Protein AF-A0A928RQ43-F1 (afdb_monomer)

Foldseek 3Di:
DLVVLCVQQPCPPPPDADDQPDPLLVVLVCCLVVVLVVVLVVCQPPDPVVLLVVLLVLLCQLLVLLVVCQVCVCSAPVDVHDDCLSPCLALLNVLNVVSNCLSPPPVCVVLNLLSLLSLQLVLVCCSNPVRPQRGPGDSRHPSNVSSSSNSSSSNSSSSSCLSNVVDDDDPVCLVSNLVVLVVSLVSNVVVCVVVVVDQHLCLQPPVPVVDPSPCSSVVSSCSSSVSSVVVVVVSVVVVVVVVVVVVVVVVVVVVVVVVVVVVVVVVVD

Solvent-accessible surface area (backbone atoms only — not comparable to full-atom values): 14527 Å² total; per-residue (Å²): 109,51,68,60,48,36,66,71,36,46,82,78,79,62,91,51,57,29,42,88,82,30,72,64,44,50,49,51,50,46,51,41,54,50,47,37,50,49,51,44,60,72,43,67,88,48,55,69,68,58,52,51,51,51,49,49,50,32,27,47,49,26,34,48,51,58,58,47,44,71,69,50,42,53,47,36,95,91,30,101,41,79,62,70,84,69,44,66,34,26,70,61,48,34,39,31,58,49,43,37,46,43,72,76,34,77,87,33,56,91,51,33,56,32,54,32,41,47,26,35,32,46,23,47,48,52,72,74,58,36,72,86,80,37,57,83,36,44,69,70,22,59,68,47,49,52,51,52,53,50,33,32,34,34,26,35,38,22,49,42,32,48,74,73,60,78,41,77,89,53,80,94,54,51,63,51,40,53,52,52,50,52,53,46,50,55,48,7,52,52,43,27,69,76,44,73,93,50,62,39,68,40,38,71,20,85,80,47,75,91,49,61,46,90,51,22,54,59,49,45,51,50,52,54,49,49,40,38,51,48,54,52,50,53,55,52,50,52,52,52,52,54,50,54,53,52,52,54,48,54,53,52,55,51,51,53,52,52,52,48,53,62,49,56,59,64,75,76,111

Sequence (269 aa):
MREFFLWLFSENNSKMEITLFSIWHIFYLVLIIGGSVLIACLLKNKSQKAKDITLKIFAYLTIGLYVADFFIMPLSDSYNGISAYKLPFNICTMMAILVPFAQFNKKFAPIKSAIVTLSLASSLMWMVYPGSALGGQPPFSYIIFQTFMYHGFLFAWGFLSLALGSVKLEMKKIWKELIAILLMLAWAAFGNAVFQQYDWFFITGSTFPFIPKWLMPIVVVASVFGVCLVVYGLYYATKTVARKIKEKKKVSDSMKIIQKVLQDDRFAR

Nearest PDB structures (foldseek):
  8vzo-assembly1_A  TM=2.009E-01  e=8.515E+00  Mus musculus

Structure (mmCIF, N/CA/C/O backbone):
data_AF-A0A928RQ43-F1
#
_entry.id   AF-A0A928RQ43-F1
#
loop_
_atom_site.group_PDB
_atom_site.id
_atom_site.type_symbol
_atom_site.label_atom_id
_atom_site.label_alt_id
_atom_site.label_comp_id
_atom_site.label_asym_id
_atom_site.label_entity_id
_atom_site.label_seq_id
_atom_site.pdbx_PDB_ins_code
_atom_site.Cartn_x
_atom_site.Cartn_y
_atom_site.Cartn_z
_atom_site.occupancy
_atom_site.B_iso_or_equiv
_atom_site.auth_seq_id
_atom_site.auth_comp_id
_atom_site.auth_asym_id
_atom_site.auth_atom_id
_atom_site.pdbx_PDB_model_num
ATOM 1 N N . MET A 1 1 ? -1.760 19.540 -25.610 1.00 73.62 1 MET A N 1
ATOM 2 C CA . MET A 1 1 ? -1.724 18.758 -24.348 1.00 73.62 1 MET A CA 1
ATOM 3 C C . MET A 1 1 ? -0.333 18.222 -24.034 1.00 73.62 1 MET A C 1
ATOM 5 O O . MET A 1 1 ? 0.141 18.525 -22.951 1.00 73.62 1 MET A O 1
ATOM 9 N N . ARG A 1 2 ? 0.341 17.505 -24.951 1.00 76.88 2 ARG A N 1
ATOM 10 C CA . ARG A 1 2 ? 1.726 17.037 -24.737 1.00 76.88 2 ARG A CA 1
ATOM 11 C C . ARG A 1 2 ? 2.686 18.175 -24.369 1.00 76.88 2 ARG A C 1
ATOM 13 O O . ARG A 1 2 ? 3.312 18.089 -23.333 1.00 76.88 2 ARG A O 1
ATOM 20 N N . GLU A 1 3 ? 2.716 19.276 -25.121 1.00 78.38 3 GLU A N 1
ATOM 21 C CA . GLU A 1 3 ? 3.606 20.416 -24.820 1.00 78.38 3 GLU A CA 1
ATOM 22 C C . GLU A 1 3 ? 3.390 21.035 -23.431 1.00 78.38 3 GLU A C 1
ATOM 24 O O . GLU A 1 3 ? 4.351 21.370 -22.755 1.00 78.38 3 GLU A O 1
ATOM 29 N N . PHE A 1 4 ? 2.139 21.133 -22.967 1.00 78.12 4 PHE A N 1
ATOM 30 C CA . PHE A 1 4 ? 1.832 21.596 -21.609 1.00 78.12 4 PHE A CA 1
ATOM 31 C C . PHE A 1 4 ? 2.320 20.606 -20.541 1.00 78.12 4 PHE A C 1
ATOM 33 O O . PHE A 1 4 ? 2.845 21.010 -19.509 1.00 78.12 4 PHE A O 1
ATOM 40 N N . PHE A 1 5 ? 2.154 19.305 -20.793 1.00 74.19 5 PHE A N 1
ATOM 41 C CA . PHE A 1 5 ? 2.623 18.250 -19.900 1.00 74.19 5 PHE A CA 1
ATOM 42 C C . PHE A 1 5 ? 4.149 18.225 -19.817 1.00 74.19 5 PHE A C 1
ATOM 44 O O . PHE A 1 5 ? 4.705 18.151 -18.725 1.00 74.19 5 PHE A O 1
ATOM 51 N N . LEU A 1 6 ? 4.810 18.358 -20.968 1.00 74.50 6 LEU A N 1
ATOM 52 C CA . LEU A 1 6 ? 6.248 18.534 -21.031 1.00 74.50 6 LEU A CA 1
ATOM 53 C C . LEU A 1 6 ? 6.636 19.803 -20.298 1.00 74.50 6 LEU A C 1
ATOM 55 O O . LEU A 1 6 ? 7.426 19.698 -19.398 1.00 74.50 6 LEU A O 1
ATOM 59 N N . TRP A 1 7 ? 6.027 20.963 -20.514 1.00 78.00 7 TRP A N 1
ATOM 60 C CA . TRP A 1 7 ? 6.353 22.159 -19.726 1.00 78.00 7 TRP A CA 1
ATOM 61 C C . TRP A 1 7 ? 6.219 21.965 -18.198 1.00 78.00 7 TRP A C 1
ATOM 63 O O . TRP A 1 7 ? 7.063 22.452 -17.446 1.00 78.00 7 TRP A O 1
ATOM 73 N N . LEU A 1 8 ? 5.198 21.231 -17.740 1.00 74.06 8 LEU A N 1
ATOM 74 C CA . LEU A 1 8 ? 4.933 20.990 -16.316 1.00 74.06 8 LEU A CA 1
ATOM 75 C C . LEU A 1 8 ? 5.921 20.005 -15.665 1.00 74.06 8 LEU A C 1
ATOM 77 O O . LEU A 1 8 ? 6.249 20.165 -14.491 1.00 74.06 8 LEU A O 1
ATOM 81 N N . PHE A 1 9 ? 6.368 18.990 -16.411 1.00 72.69 9 PHE A N 1
ATOM 82 C CA . PHE A 1 9 ? 7.242 17.910 -15.924 1.00 72.69 9 PHE A CA 1
ATOM 83 C C . PHE A 1 9 ? 8.643 17.909 -16.555 1.00 72.69 9 PHE A C 1
ATOM 85 O O . PHE A 1 9 ? 9.455 17.041 -16.235 1.00 72.69 9 PHE A O 1
ATOM 92 N N . SER A 1 10 ? 8.908 18.863 -17.445 1.00 62.44 10 SER A N 1
ATOM 93 C CA . SER A 1 10 ? 10.174 19.106 -18.131 1.00 62.44 10 SER A CA 1
ATOM 94 C C . SER A 1 10 ? 11.201 19.401 -17.076 1.00 62.44 10 SER A C 1
ATOM 96 O O . SER A 1 10 ? 10.983 20.214 -16.172 1.00 62.44 10 SER A O 1
ATOM 98 N N . GLU A 1 11 ? 12.332 18.734 -17.229 1.00 59.09 11 GLU A N 1
ATOM 99 C CA . GLU A 1 11 ? 13.537 18.932 -16.455 1.00 59.09 11 GLU A CA 1
ATOM 100 C C . GLU A 1 11 ? 14.068 20.347 -16.718 1.00 59.09 11 GLU A C 1
ATOM 102 O O . GLU A 1 11 ? 15.041 20.555 -17.435 1.00 59.09 11 GLU A O 1
ATOM 107 N N . ASN A 1 12 ? 13.418 21.370 -16.163 1.00 49.72 12 ASN A N 1
ATOM 108 C CA . ASN A 1 12 ? 13.940 22.727 -16.157 1.00 49.72 12 ASN A CA 1
ATOM 109 C C . ASN A 1 12 ? 15.175 22.742 -15.244 1.00 49.72 12 ASN A C 1
ATOM 111 O O . ASN A 1 12 ? 15.090 23.097 -14.074 1.00 49.72 12 ASN A O 1
ATOM 115 N N . ASN A 1 13 ? 16.318 22.305 -15.780 1.00 48.16 13 ASN A N 1
ATOM 116 C CA . ASN A 1 13 ? 17.682 22.500 -15.284 1.00 48.16 13 ASN A CA 1
ATOM 117 C C . ASN A 1 13 ? 17.938 22.218 -13.793 1.00 48.16 13 ASN A C 1
ATOM 119 O O . ASN A 1 13 ? 18.882 22.766 -13.216 1.00 48.16 13 ASN A O 1
ATOM 123 N N . SER A 1 14 ? 17.155 21.366 -13.128 1.00 53.84 14 SER A N 1
ATOM 124 C CA . SER A 1 14 ? 17.499 20.981 -11.764 1.00 53.84 14 SER A CA 1
ATOM 125 C C . SER A 1 14 ? 18.599 19.925 -11.817 1.00 53.84 14 SER A C 1
ATOM 127 O O . SER A 1 14 ? 18.314 18.749 -12.006 1.00 53.84 14 SER A O 1
ATOM 129 N N . LYS A 1 15 ? 19.848 20.316 -11.533 1.00 62.22 15 LYS A N 1
ATOM 130 C CA . LYS A 1 15 ? 20.954 19.391 -11.181 1.00 62.22 15 LYS A CA 1
ATOM 131 C C . LYS A 1 15 ? 20.685 18.576 -9.899 1.00 62.22 15 LYS A C 1
ATOM 133 O O . LYS A 1 15 ? 21.595 17.989 -9.326 1.00 62.22 15 LYS A O 1
ATOM 138 N N . MET A 1 16 ? 19.464 18.639 -9.375 1.00 70.06 16 MET A N 1
ATOM 139 C CA . MET A 1 16 ? 19.051 17.985 -8.150 1.00 70.06 16 MET A CA 1
ATOM 140 C C . MET A 1 16 ? 18.372 16.681 -8.523 1.00 70.06 16 MET A C 1
ATOM 142 O O . MET A 1 16 ? 17.301 16.689 -9.121 1.00 70.06 16 MET A O 1
ATOM 146 N N . GLU A 1 17 ? 18.988 15.581 -8.129 1.00 77.12 17 GLU A N 1
ATOM 147 C CA . GLU A 1 17 ? 18.417 14.248 -8.249 1.00 77.12 17 GLU A CA 1
ATOM 148 C C . GLU A 1 17 ? 17.779 13.855 -6.921 1.00 77.12 17 GLU A C 1
ATOM 150 O O . GLU A 1 17 ? 18.271 14.199 -5.838 1.00 77.12 17 GLU A O 1
ATOM 155 N N . ILE A 1 18 ? 16.675 13.117 -6.981 1.00 77.88 18 ILE A N 1
ATOM 156 C CA . ILE A 1 18 ? 16.140 12.491 -5.780 1.00 77.88 18 ILE A CA 1
ATOM 157 C C . ILE A 1 18 ? 16.942 11.220 -5.480 1.00 77.88 18 ILE A C 1
ATOM 159 O O . ILE A 1 18 ? 16.896 10.220 -6.187 1.00 77.88 18 ILE A O 1
ATOM 163 N N . THR A 1 19 ? 17.702 11.254 -4.392 1.00 79.19 19 THR A N 1
ATOM 164 C CA . THR A 1 19 ? 18.387 10.073 -3.861 1.00 79.19 19 THR A CA 1
ATOM 165 C C . THR A 1 19 ? 17.673 9.550 -2.623 1.00 79.19 19 THR A C 1
ATOM 167 O O . THR A 1 19 ? 16.828 10.230 -2.019 1.00 79.19 19 THR A O 1
ATOM 170 N N . LEU A 1 20 ? 18.010 8.319 -2.233 1.00 78.69 20 LEU A N 1
ATOM 171 C CA . LEU A 1 20 ? 17.527 7.729 -0.995 1.00 78.69 20 LEU A CA 1
ATOM 172 C C . LEU A 1 20 ? 17.889 8.638 0.193 1.00 78.69 20 LEU A C 1
ATOM 174 O O . LEU A 1 20 ? 19.048 8.979 0.396 1.00 78.69 20 LEU A O 1
ATOM 178 N N . PHE A 1 21 ? 16.874 9.019 0.966 1.00 80.50 21 PHE A N 1
ATOM 179 C CA . PHE A 1 21 ? 16.971 9.936 2.118 1.00 80.50 21 PHE A CA 1
ATOM 180 C C . PHE A 1 21 ? 17.400 11.377 1.792 1.00 80.50 21 PHE A C 1
ATOM 182 O O . PHE A 1 21 ? 17.715 12.140 2.702 1.00 80.50 21 PHE A O 1
ATOM 189 N N . SER A 1 22 ? 17.338 11.793 0.525 1.00 86.12 22 SER A N 1
ATOM 190 C CA . SER A 1 22 ? 17.403 13.217 0.176 1.00 86.12 22 SER A CA 1
ATOM 191 C C . SER A 1 22 ? 16.263 14.012 0.830 1.00 86.12 22 SER A C 1
ATOM 193 O O . SER A 1 22 ? 15.230 13.454 1.213 1.00 86.12 22 SER A O 1
ATOM 195 N N . ILE A 1 23 ? 16.408 15.339 0.915 1.00 89.38 23 ILE A N 1
ATOM 196 C CA . ILE A 1 23 ? 15.364 16.208 1.481 1.00 89.38 23 ILE A CA 1
ATOM 197 C C . ILE A 1 23 ? 14.017 16.043 0.762 1.00 89.38 23 ILE A C 1
ATOM 199 O O . ILE A 1 23 ? 12.973 16.011 1.409 1.00 89.38 23 ILE A O 1
ATOM 203 N N . TRP A 1 24 ? 14.044 15.844 -0.557 1.00 88.38 24 TRP A N 1
ATOM 204 C CA . TRP A 1 24 ? 12.853 15.596 -1.364 1.00 88.38 24 TRP A CA 1
ATOM 205 C C . TRP A 1 24 ? 12.221 14.242 -1.055 1.00 88.38 24 TRP A C 1
ATOM 207 O O . TRP A 1 24 ? 11.003 14.149 -0.923 1.00 88.38 24 TRP A O 1
ATOM 217 N N . HIS A 1 25 ? 13.036 13.204 -0.860 1.00 87.12 25 HIS A N 1
ATOM 218 C CA . HIS A 1 25 ? 12.534 11.906 -0.425 1.00 87.12 25 HIS A CA 1
ATOM 219 C C . HIS A 1 25 ? 11.831 12.004 0.934 1.00 87.12 25 HIS A C 1
ATOM 221 O O . HIS A 1 25 ? 10.692 11.560 1.082 1.00 87.12 25 HIS A O 1
ATOM 227 N N . ILE A 1 26 ? 12.479 12.645 1.911 1.00 90.44 26 ILE A N 1
ATOM 228 C CA . ILE A 1 26 ? 11.918 12.860 3.251 1.00 90.44 26 ILE A CA 1
ATOM 229 C C . ILE A 1 26 ? 10.623 13.674 3.165 1.00 90.44 26 ILE A C 1
ATOM 231 O O . ILE A 1 26 ? 9.644 13.334 3.826 1.00 90.44 26 ILE A O 1
ATOM 235 N N . PHE A 1 27 ? 10.585 14.705 2.320 1.00 91.88 27 PHE A N 1
ATOM 236 C CA . PHE A 1 27 ? 9.390 15.509 2.087 1.00 91.88 27 PHE A CA 1
ATOM 237 C C . PHE A 1 27 ? 8.205 14.657 1.608 1.00 91.88 27 PHE A C 1
ATOM 239 O O . PHE A 1 27 ? 7.135 14.711 2.219 1.00 91.88 27 PHE A O 1
ATOM 246 N N . TYR A 1 28 ? 8.391 13.805 0.594 1.00 91.81 28 TYR A N 1
ATOM 247 C CA . TYR A 1 28 ? 7.331 12.903 0.127 1.00 91.81 28 TYR A CA 1
ATOM 248 C C . TYR A 1 28 ? 6.884 11.905 1.206 1.00 91.81 28 TYR A C 1
ATOM 250 O O . TYR A 1 28 ? 5.682 11.680 1.371 1.00 91.81 28 TYR A O 1
ATOM 258 N N . LEU A 1 29 ? 7.817 11.350 1.989 1.00 91.62 29 LEU A N 1
ATOM 259 C CA . LEU A 1 29 ? 7.481 10.461 3.109 1.00 91.62 29 LEU A CA 1
ATOM 260 C C . LEU A 1 29 ? 6.625 11.167 4.162 1.00 91.62 29 LEU A C 1
ATOM 262 O O . LEU A 1 29 ? 5.622 10.613 4.618 1.00 91.62 29 LEU A O 1
ATOM 266 N N . VAL A 1 30 ? 6.991 12.396 4.532 1.00 94.44 30 VAL A N 1
ATOM 267 C CA . VAL A 1 30 ? 6.231 13.211 5.488 1.00 94.44 30 VAL A CA 1
ATOM 268 C C . VAL A 1 30 ? 4.844 13.531 4.940 1.00 94.44 30 VAL A C 1
ATOM 270 O O . VAL A 1 30 ? 3.8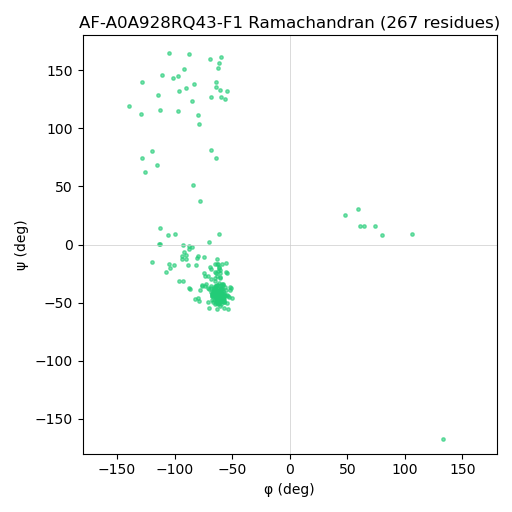70 13.405 5.680 1.00 94.44 30 VAL A O 1
ATOM 273 N N . LEU A 1 31 ? 4.717 13.876 3.656 1.00 95.00 31 LEU A N 1
ATOM 274 C CA . LEU A 1 31 ? 3.412 14.125 3.039 1.00 95.00 31 LEU A CA 1
ATOM 275 C C . LEU A 1 31 ? 2.512 12.886 3.077 1.00 95.00 31 LEU A C 1
ATOM 277 O O . LEU A 1 31 ? 1.355 12.981 3.488 1.00 95.00 31 LEU A O 1
ATOM 281 N N . ILE A 1 32 ? 3.031 11.717 2.698 1.00 95.56 32 ILE A N 1
ATOM 282 C CA . ILE A 1 32 ? 2.241 10.481 2.635 1.00 95.56 32 ILE A CA 1
ATOM 283 C C . ILE A 1 32 ? 1.879 9.990 4.038 1.00 95.56 32 ILE A C 1
ATOM 285 O O . ILE A 1 32 ? 0.701 9.772 4.342 1.00 95.56 32 ILE A O 1
ATOM 289 N N . ILE A 1 33 ? 2.875 9.811 4.908 1.00 95.06 33 ILE A N 1
ATOM 290 C CA . ILE A 1 33 ? 2.673 9.256 6.252 1.00 95.06 33 ILE A CA 1
ATOM 291 C C . ILE A 1 33 ? 1.949 10.279 7.127 1.00 95.06 33 ILE A C 1
ATOM 293 O O . ILE A 1 33 ? 0.929 9.955 7.738 1.00 95.06 33 ILE A O 1
ATOM 297 N N . GLY A 1 34 ? 2.430 11.522 7.151 1.00 96.62 34 GLY A N 1
ATOM 298 C CA . GLY A 1 34 ? 1.829 12.616 7.912 1.00 96.62 34 GLY A CA 1
ATOM 299 C C . GLY A 1 34 ? 0.412 12.931 7.444 1.00 96.62 34 GLY A C 1
ATOM 300 O O . GLY A 1 34 ? -0.487 13.033 8.278 1.00 96.62 34 GLY A O 1
ATOM 301 N N . GLY A 1 35 ? 0.171 12.981 6.130 1.00 97.38 35 GLY A N 1
ATOM 302 C CA . GLY A 1 35 ? -1.168 13.156 5.563 1.00 97.38 35 GLY A CA 1
ATOM 303 C C . GLY A 1 35 ? -2.121 12.022 5.948 1.00 97.38 35 GLY A C 1
ATOM 304 O O . GLY A 1 35 ? -3.244 12.275 6.384 1.00 97.38 35 GLY A O 1
ATOM 305 N N . SER A 1 36 ? -1.662 10.769 5.890 1.00 97.69 36 SER A N 1
ATOM 306 C CA . SER A 1 36 ? -2.462 9.605 6.304 1.00 97.69 36 SER A CA 1
ATOM 307 C C . SER A 1 36 ? -2.822 9.648 7.794 1.00 97.69 36 SER A C 1
ATOM 309 O O . SER A 1 36 ? -3.972 9.399 8.167 1.00 97.69 36 SER A O 1
ATOM 311 N N . VAL A 1 37 ? -1.864 10.007 8.656 1.00 97.50 37 VAL A N 1
ATOM 312 C CA . VAL A 1 37 ? -2.085 10.184 10.102 1.00 97.50 37 VAL A CA 1
ATOM 313 C C . VAL A 1 37 ? -3.050 11.338 10.370 1.00 97.50 37 VAL A C 1
ATOM 315 O O . VAL A 1 37 ? -3.982 11.176 11.159 1.00 97.50 37 VAL A O 1
ATOM 318 N N . LEU A 1 38 ? -2.879 12.476 9.693 1.00 97.81 38 LEU A N 1
ATOM 319 C CA . LEU A 1 38 ? -3.765 13.633 9.815 1.00 97.81 38 LEU A CA 1
ATOM 320 C C . LEU A 1 38 ? -5.206 13.255 9.458 1.00 97.81 38 LEU A C 1
ATOM 322 O O . LEU A 1 38 ? -6.118 13.510 10.245 1.00 97.81 38 LEU A O 1
ATOM 326 N N . ILE A 1 39 ? -5.415 12.572 8.329 1.00 97.94 39 ILE A N 1
ATOM 327 C CA . ILE A 1 39 ? -6.740 12.095 7.911 1.00 97.94 39 ILE A CA 1
ATOM 328 C C . ILE A 1 39 ? -7.324 11.128 8.950 1.00 97.94 39 ILE A C 1
ATOM 330 O O . ILE A 1 39 ? -8.492 11.263 9.324 1.00 97.94 39 ILE A O 1
ATOM 334 N N . ALA A 1 40 ? -6.530 10.191 9.479 1.00 97.38 40 ALA A N 1
ATOM 335 C CA . ALA A 1 40 ? -6.984 9.277 10.529 1.00 97.38 40 ALA A CA 1
ATOM 336 C C . ALA A 1 40 ? -7.434 10.026 11.795 1.00 97.38 40 ALA A C 1
ATOM 338 O O . ALA A 1 40 ? -8.479 9.707 12.369 1.00 97.38 40 ALA A O 1
ATOM 339 N N . CYS A 1 41 ? -6.681 11.046 12.213 1.00 96.75 41 CYS A N 1
ATOM 340 C CA . CYS A 1 41 ? -7.017 11.901 13.349 1.00 96.75 41 CYS A CA 1
ATOM 341 C C . CYS A 1 41 ? -8.312 12.686 13.110 1.00 96.75 41 CYS A C 1
ATOM 343 O O . CYS A 1 41 ? -9.202 12.656 13.964 1.00 96.75 41 CYS A O 1
ATOM 345 N N . LEU A 1 42 ? -8.459 13.316 11.939 1.00 97.38 42 LEU A N 1
ATOM 346 C CA . LEU A 1 42 ? -9.660 14.070 11.555 1.00 97.38 42 LEU A CA 1
ATOM 347 C C . LEU A 1 42 ? -10.915 13.188 11.511 1.00 97.38 42 LEU A C 1
ATOM 349 O O . LEU A 1 42 ? -12.012 13.644 11.842 1.00 97.38 42 LEU A O 1
ATOM 353 N N . LEU A 1 43 ? -10.762 11.914 11.143 1.00 96.75 43 LEU A N 1
ATOM 354 C CA . LEU A 1 43 ? -11.863 10.955 11.035 1.00 96.75 43 LEU A CA 1
ATOM 355 C C . LEU A 1 43 ? -12.152 10.179 12.320 1.00 96.75 43 LEU A C 1
ATOM 357 O O . LEU A 1 43 ? -13.206 9.548 12.408 1.00 96.75 43 LEU A O 1
ATOM 361 N N . LYS A 1 44 ? -11.275 10.219 13.329 1.00 92.69 44 LYS A N 1
ATOM 362 C CA . LYS A 1 44 ? -11.388 9.407 14.555 1.00 92.69 44 LYS A CA 1
ATOM 363 C C . LYS A 1 44 ? -12.773 9.501 15.203 1.00 92.69 44 LYS A C 1
ATOM 365 O O . LYS A 1 44 ? -13.381 8.469 15.500 1.00 92.69 44 LYS A O 1
ATOM 370 N N . ASN A 1 45 ? -13.280 10.728 15.326 1.00 92.44 45 ASN A N 1
ATOM 371 C CA . ASN A 1 45 ? -14.556 11.058 15.970 1.00 92.44 45 ASN A CA 1
ATOM 372 C C . ASN A 1 45 ? -15.707 11.276 14.968 1.00 92.44 45 ASN A C 1
ATOM 374 O O . ASN A 1 45 ? -16.771 11.756 15.347 1.00 92.44 45 ASN A O 1
ATOM 378 N N . LYS A 1 46 ? -15.500 10.972 13.682 1.00 96.38 46 LYS A N 1
ATOM 379 C CA . LYS A 1 46 ? -16.539 11.078 12.650 1.00 96.38 46 LYS A CA 1
ATOM 380 C C . LYS A 1 46 ? -17.353 9.785 12.557 1.00 96.38 46 LYS A C 1
ATOM 382 O O . LYS A 1 46 ? -16.941 8.729 13.048 1.00 96.38 46 LYS A O 1
ATOM 387 N N . SER A 1 47 ? -18.517 9.881 11.913 1.00 96.94 47 SER A N 1
ATOM 388 C CA . SER A 1 47 ? -19.434 8.756 11.712 1.00 96.94 47 SER A CA 1
ATOM 389 C C . SER A 1 47 ? -18.798 7.630 10.891 1.00 96.94 47 SER A C 1
ATOM 391 O O . SER A 1 47 ? -17.894 7.861 10.083 1.00 96.94 47 SER A O 1
ATOM 393 N N . GLN A 1 48 ? -19.304 6.402 11.053 1.00 95.44 48 GLN A N 1
ATOM 394 C CA . GLN A 1 48 ? -18.834 5.259 10.264 1.00 95.44 48 GLN A CA 1
ATOM 395 C C . GLN A 1 48 ? -19.034 5.488 8.759 1.00 95.44 48 GLN A C 1
ATOM 397 O O . GLN A 1 48 ? -18.147 5.189 7.969 1.00 95.44 48 GLN A O 1
ATOM 402 N N . LYS A 1 49 ? -20.144 6.135 8.377 1.00 97.12 49 LYS A N 1
ATOM 403 C CA . LYS A 1 49 ? -20.416 6.529 6.990 1.00 97.12 49 LYS A CA 1
ATOM 404 C C . LYS A 1 49 ? -19.301 7.405 6.407 1.00 97.12 49 LYS A C 1
ATOM 406 O O . LYS A 1 49 ? -18.879 7.159 5.284 1.00 97.12 49 LYS A O 1
ATOM 411 N N . ALA A 1 50 ? -18.808 8.396 7.155 1.00 97.19 50 ALA A N 1
ATOM 412 C CA . ALA A 1 50 ? -17.719 9.258 6.690 1.00 97.19 50 ALA A CA 1
ATOM 413 C C . ALA A 1 50 ? -16.415 8.468 6.495 1.00 97.19 50 ALA A C 1
ATOM 415 O O . ALA A 1 50 ? -15.771 8.599 5.459 1.00 97.19 50 ALA A O 1
ATOM 416 N N . LYS A 1 51 ? -16.074 7.592 7.449 1.00 97.31 51 LYS A N 1
ATOM 417 C CA . LYS A 1 51 ? -14.902 6.704 7.364 1.00 97.31 51 LYS A CA 1
ATOM 418 C C . LYS A 1 51 ? -14.973 5.799 6.133 1.00 97.31 51 LYS A C 1
ATOM 420 O O . LYS A 1 51 ? -14.004 5.698 5.383 1.00 97.31 51 LYS A O 1
ATOM 425 N N . ASP A 1 52 ? -16.133 5.193 5.895 1.00 96.62 52 ASP A N 1
ATOM 426 C CA . ASP A 1 52 ? -16.355 4.308 4.753 1.00 96.62 52 ASP A CA 1
ATOM 427 C C . ASP A 1 52 ? -16.279 5.065 3.422 1.00 96.62 52 ASP A C 1
ATOM 429 O O . ASP A 1 52 ? -15.690 4.556 2.469 1.00 96.62 52 ASP A O 1
ATOM 433 N N . ILE A 1 53 ? -16.835 6.282 3.345 1.00 97.81 53 ILE A N 1
ATOM 434 C CA . ILE A 1 53 ? -16.715 7.149 2.162 1.00 97.81 53 ILE A CA 1
ATOM 435 C C . ILE A 1 53 ? -15.248 7.480 1.893 1.00 97.81 53 ILE A C 1
ATOM 437 O O . ILE A 1 53 ? -14.804 7.312 0.760 1.00 97.81 53 ILE A O 1
ATOM 441 N N . THR A 1 54 ? -14.474 7.872 2.909 1.00 97.81 54 THR A N 1
ATOM 442 C CA . THR A 1 54 ? -13.041 8.146 2.730 1.00 97.81 54 THR A CA 1
ATOM 443 C C . THR A 1 54 ? -12.307 6.928 2.171 1.00 97.81 54 THR A C 1
ATOM 445 O O . THR A 1 54 ? -11.572 7.057 1.196 1.00 97.81 54 THR A O 1
ATOM 448 N N . LEU A 1 55 ? -12.537 5.730 2.719 1.00 98.12 55 LEU A N 1
ATOM 449 C CA . LEU A 1 55 ? -11.907 4.506 2.207 1.00 98.12 55 LEU A CA 1
ATOM 450 C C . LEU A 1 55 ? -12.314 4.193 0.760 1.00 98.12 55 LEU A C 1
ATOM 452 O O . LEU A 1 55 ? -11.490 3.709 -0.013 1.00 98.12 55 LEU A O 1
ATOM 456 N N . LYS A 1 56 ? -13.562 4.485 0.371 1.00 98.38 56 LYS A N 1
ATOM 457 C CA . LYS A 1 56 ? -14.017 4.364 -1.024 1.00 98.38 56 LYS A CA 1
ATOM 458 C C . LYS A 1 56 ? -13.317 5.363 -1.942 1.00 98.38 56 LYS A C 1
ATOM 460 O O . LYS A 1 56 ? -12.927 4.975 -3.034 1.00 98.38 56 LYS A O 1
ATOM 465 N N . ILE A 1 57 ? -13.126 6.608 -1.500 1.00 98.12 57 ILE A N 1
ATOM 466 C CA . ILE A 1 57 ? -12.390 7.630 -2.260 1.00 98.12 57 ILE A CA 1
ATOM 467 C C . ILE A 1 57 ? -10.959 7.158 -2.510 1.00 98.12 57 ILE A C 1
ATOM 469 O O . ILE A 1 57 ? -10.543 7.114 -3.659 1.00 98.12 57 ILE A O 1
ATOM 473 N N . PHE A 1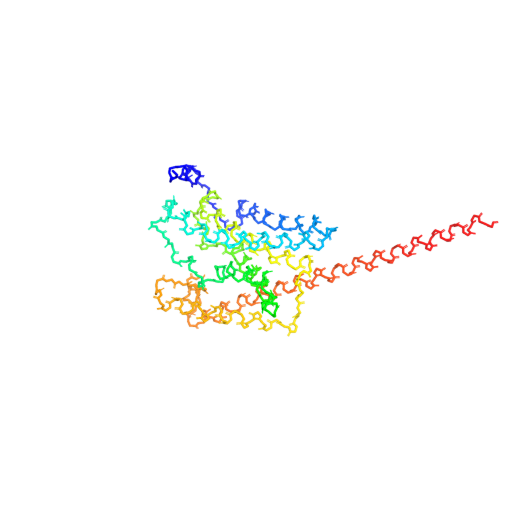 58 ? -10.233 6.725 -1.475 1.00 98.06 58 PHE A N 1
ATOM 474 C CA . PHE A 1 58 ? -8.872 6.211 -1.662 1.00 98.06 58 PHE A CA 1
ATOM 475 C C . PHE A 1 58 ? -8.828 4.979 -2.574 1.00 98.06 58 PHE A C 1
ATOM 477 O O . PHE A 1 58 ? -7.942 4.897 -3.415 1.00 98.06 58 PHE A O 1
ATOM 484 N N . ALA A 1 59 ? -9.805 4.071 -2.478 1.00 97.75 59 ALA A N 1
ATOM 485 C CA . ALA A 1 59 ? -9.890 2.924 -3.383 1.00 97.75 59 ALA A CA 1
ATOM 486 C C . ALA A 1 59 ? -10.153 3.325 -4.846 1.00 97.75 59 ALA A C 1
ATOM 488 O O . ALA A 1 59 ? -9.627 2.694 -5.760 1.00 97.75 59 ALA A O 1
ATOM 489 N N . TYR A 1 60 ? -10.946 4.375 -5.084 1.00 98.00 60 TYR A N 1
ATOM 490 C CA . TYR A 1 60 ? -11.108 4.946 -6.421 1.00 98.00 60 TYR A CA 1
ATOM 491 C C . TYR A 1 60 ? -9.850 5.668 -6.893 1.00 98.00 60 TYR A C 1
ATOM 493 O O . TYR A 1 60 ? -9.502 5.545 -8.059 1.00 98.00 60 TYR A O 1
ATOM 501 N N . LEU A 1 61 ? -9.145 6.381 -6.013 1.00 97.31 61 LEU A N 1
ATOM 502 C CA . LEU A 1 61 ? -7.897 7.060 -6.360 1.00 97.31 61 LEU A CA 1
ATOM 503 C C . LEU A 1 61 ? -6.796 6.063 -6.740 1.00 97.31 61 LEU A C 1
ATOM 505 O O . LEU A 1 61 ? -6.076 6.316 -7.700 1.00 97.31 61 LEU A O 1
ATOM 509 N N . THR A 1 62 ? -6.690 4.912 -6.063 1.00 95.69 62 THR A N 1
ATOM 510 C CA . THR A 1 62 ? -5.696 3.881 -6.415 1.00 95.69 62 THR A CA 1
ATOM 511 C C . THR A 1 62 ? -5.927 3.314 -7.814 1.00 95.69 62 THR A C 1
ATOM 513 O O . THR A 1 62 ? -4.992 3.265 -8.610 1.00 95.69 62 THR A O 1
ATOM 516 N N . ILE A 1 63 ? -7.164 2.920 -8.144 1.00 95.94 63 ILE A N 1
ATOM 517 C CA . ILE A 1 63 ? -7.473 2.372 -9.474 1.00 95.94 63 ILE A CA 1
ATOM 518 C C . ILE A 1 63 ? -7.553 3.463 -10.546 1.00 95.94 63 ILE A C 1
ATOM 520 O O . ILE A 1 63 ? -7.130 3.251 -11.675 1.00 95.94 63 ILE A O 1
ATOM 524 N N . GLY A 1 64 ? -8.053 4.646 -10.198 1.00 95.94 64 GLY A N 1
ATOM 525 C CA . GLY A 1 64 ? -8.162 5.785 -11.102 1.00 95.94 64 GLY A CA 1
ATOM 526 C C . GLY A 1 64 ? -6.791 6.275 -11.545 1.00 95.94 64 GLY A C 1
ATOM 527 O O . GLY A 1 64 ? -6.585 6.478 -12.735 1.00 95.94 64 GLY A O 1
ATOM 528 N N . LEU A 1 65 ? -5.833 6.378 -10.618 1.00 94.19 65 LEU A N 1
ATOM 529 C CA . LEU A 1 65 ? -4.455 6.722 -10.961 1.00 94.19 65 LEU A CA 1
ATOM 530 C C . LEU A 1 65 ? -3.787 5.616 -11.785 1.00 94.19 65 LEU A C 1
ATOM 532 O O . LEU A 1 65 ? -3.094 5.932 -12.743 1.00 94.19 65 LEU A O 1
ATOM 536 N N . TYR A 1 66 ? -4.032 4.340 -11.459 1.00 93.56 66 TYR A N 1
ATOM 537 C CA . TYR A 1 66 ? -3.555 3.209 -12.262 1.00 93.56 66 TYR A CA 1
ATOM 538 C C . TYR A 1 66 ? -4.041 3.285 -13.713 1.00 93.56 66 TYR A C 1
ATOM 540 O O . TYR A 1 66 ? -3.242 3.169 -14.634 1.00 93.56 66 TYR A O 1
ATOM 548 N N . VAL A 1 67 ? -5.341 3.514 -13.920 1.00 94.00 67 VAL A N 1
ATOM 549 C CA . VAL A 1 67 ? -5.940 3.630 -15.257 1.00 94.00 67 VAL A CA 1
ATOM 550 C C . VAL A 1 67 ? -5.445 4.886 -15.972 1.00 94.00 67 VAL A C 1
ATOM 552 O O . VAL A 1 67 ? -5.079 4.808 -17.140 1.00 94.00 67 VAL A O 1
ATOM 555 N N . ALA A 1 68 ? -5.388 6.029 -15.283 1.00 92.06 68 ALA A N 1
ATOM 556 C CA . ALA A 1 68 ? -4.914 7.288 -15.856 1.00 92.06 68 ALA A CA 1
ATOM 557 C C . ALA A 1 68 ? -3.464 7.191 -16.357 1.00 92.06 68 ALA A C 1
ATOM 559 O O . ALA A 1 68 ? -3.136 7.768 -17.390 1.00 92.06 68 ALA A O 1
ATOM 560 N N . ASP A 1 69 ? -2.617 6.418 -15.677 1.00 89.88 69 ASP A N 1
ATOM 561 C CA . ASP A 1 69 ? -1.214 6.199 -16.046 1.00 89.88 69 ASP A CA 1
ATOM 562 C C . ASP A 1 69 ? -1.060 5.619 -17.465 1.00 89.88 69 ASP A C 1
ATOM 564 O O . ASP A 1 69 ? -0.161 6.031 -18.191 1.00 89.88 69 ASP A O 1
ATOM 568 N N . PHE A 1 70 ? -1.982 4.758 -17.925 1.00 89.19 70 PHE A N 1
ATOM 569 C CA . PHE 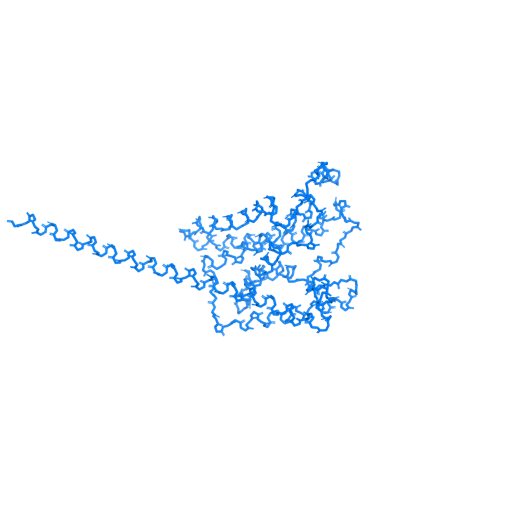A 1 70 ? -1.968 4.235 -19.303 1.00 89.19 70 PHE A CA 1
ATOM 570 C C . PHE A 1 70 ? -2.158 5.326 -20.366 1.00 89.19 70 PHE A C 1
ATOM 572 O O . PHE A 1 70 ? -1.688 5.171 -21.491 1.00 89.19 70 PHE A O 1
ATOM 579 N N . PHE A 1 71 ? -2.829 6.425 -20.017 1.00 89.06 71 PHE A N 1
ATOM 580 C CA . PHE A 1 71 ? -3.083 7.545 -20.925 1.00 89.06 71 PHE A CA 1
ATOM 581 C C . PHE A 1 71 ? -2.059 8.670 -20.771 1.00 89.06 71 PHE A C 1
ATOM 583 O O . PHE A 1 71 ? -1.764 9.365 -21.740 1.00 89.06 71 PHE A O 1
ATOM 590 N N . ILE A 1 72 ? -1.523 8.860 -19.564 1.00 87.06 72 ILE A N 1
ATOM 591 C CA . ILE A 1 72 ? -0.600 9.955 -19.251 1.00 87.06 72 ILE A CA 1
ATOM 592 C C . ILE A 1 72 ? 0.847 9.574 -19.572 1.00 87.06 72 ILE A C 1
ATOM 594 O O . ILE A 1 72 ? 1.584 10.407 -20.094 1.00 87.06 72 ILE A O 1
ATOM 598 N N . MET A 1 73 ? 1.259 8.327 -19.324 1.00 86.31 73 MET A N 1
ATOM 599 C CA . MET A 1 73 ? 2.637 7.879 -19.557 1.00 86.31 73 MET A CA 1
ATOM 600 C C . MET A 1 73 ? 3.145 8.144 -20.985 1.00 86.31 73 MET A C 1
ATOM 602 O O . MET A 1 73 ? 4.253 8.663 -21.096 1.00 86.31 73 MET A O 1
ATOM 606 N N . PRO A 1 74 ? 2.375 7.890 -22.066 1.00 85.94 74 PRO A N 1
ATOM 607 C CA . PRO A 1 74 ? 2.823 8.192 -23.431 1.00 85.94 74 PRO A CA 1
ATOM 608 C C . PRO A 1 74 ? 3.055 9.685 -23.715 1.00 85.94 74 PRO A C 1
ATOM 610 O O . PRO A 1 74 ? 3.598 10.035 -24.759 1.00 85.94 74 PRO A O 1
ATOM 613 N N . LEU A 1 75 ? 2.601 10.578 -22.829 1.00 83.31 75 LEU A N 1
ATOM 614 C CA . LEU A 1 75 ? 2.808 12.023 -22.942 1.00 83.31 75 LEU A CA 1
ATOM 615 C C . LEU A 1 75 ? 4.103 12.491 -22.258 1.00 83.31 75 LEU A C 1
ATOM 617 O O . LEU A 1 75 ? 4.464 13.655 -22.412 1.00 83.31 75 LEU A O 1
ATOM 621 N N . SER A 1 76 ? 4.780 11.616 -21.507 1.00 77.12 76 SER A N 1
ATOM 622 C CA . SER A 1 76 ? 6.040 11.892 -20.812 1.00 77.12 76 SER A CA 1
ATOM 623 C C . SER A 1 76 ? 7.239 11.576 -21.707 1.00 77.12 76 SER A C 1
ATOM 625 O O . SER A 1 76 ? 7.300 10.499 -22.292 1.00 77.12 76 SER A O 1
ATOM 627 N N . ASP A 1 77 ? 8.233 12.468 -21.751 1.00 63.78 77 ASP A N 1
ATOM 628 C CA . ASP A 1 77 ? 9.456 12.271 -22.552 1.00 63.78 77 ASP A CA 1
ATOM 629 C C . ASP A 1 77 ? 10.286 11.046 -22.133 1.00 63.78 77 ASP A C 1
ATOM 631 O O . ASP A 1 77 ? 11.100 10.549 -22.908 1.00 63.78 77 ASP A O 1
ATOM 635 N N . SER A 1 78 ? 10.052 10.504 -20.936 1.00 66.38 78 SER A N 1
ATOM 636 C CA . SER A 1 78 ? 10.734 9.300 -20.459 1.00 66.38 78 SER A CA 1
ATOM 637 C C . SER A 1 78 ? 10.239 8.006 -21.123 1.00 66.38 78 SER A C 1
ATOM 639 O O . SER A 1 78 ? 10.862 6.962 -20.930 1.00 66.38 78 SER A O 1
ATOM 641 N N . TYR A 1 79 ? 9.127 8.031 -21.874 1.00 64.94 79 TYR A N 1
ATOM 642 C CA . TYR A 1 79 ? 8.514 6.823 -22.432 1.00 64.94 79 TYR A CA 1
ATOM 643 C C . TYR A 1 79 ? 7.992 7.008 -23.865 1.00 64.94 79 TYR A C 1
ATOM 645 O O . TYR A 1 79 ? 7.027 7.726 -24.109 1.00 64.94 79 TYR A O 1
ATOM 653 N N . ASN A 1 80 ? 8.530 6.227 -24.808 1.00 68.69 80 ASN A N 1
ATOM 654 C CA . ASN A 1 80 ? 7.983 6.078 -26.166 1.00 68.69 80 ASN A CA 1
ATOM 655 C C . ASN A 1 80 ? 6.857 5.022 -26.214 1.00 68.69 80 ASN A C 1
ATOM 657 O O . ASN A 1 80 ? 6.900 4.085 -27.010 1.00 68.69 80 ASN A O 1
ATOM 661 N N . GLY A 1 81 ? 5.870 5.133 -25.320 1.00 77.94 81 GLY A N 1
ATOM 662 C CA . GLY A 1 81 ? 4.737 4.205 -25.216 1.00 77.94 81 GLY A CA 1
ATOM 663 C C . GLY A 1 81 ? 4.436 3.755 -23.786 1.00 77.94 81 GLY A C 1
ATOM 664 O O . GLY A 1 81 ? 4.927 4.326 -22.818 1.00 77.94 81 GLY A O 1
ATOM 665 N N . ILE A 1 82 ? 3.601 2.724 -23.637 1.00 81.94 82 ILE A N 1
ATOM 666 C CA . ILE A 1 82 ? 3.257 2.170 -22.320 1.00 81.94 82 ILE A CA 1
ATOM 667 C C . ILE A 1 82 ? 4.325 1.158 -21.901 1.00 81.94 82 ILE A C 1
ATOM 669 O O . ILE A 1 82 ? 4.562 0.163 -22.585 1.00 81.94 82 ILE A O 1
ATOM 673 N N . SER A 1 83 ? 4.932 1.373 -20.735 1.00 83.38 83 SER A N 1
ATOM 674 C CA . SER A 1 83 ? 5.826 0.391 -20.122 1.00 83.38 83 SER A CA 1
ATOM 675 C C . SER A 1 83 ? 5.043 -0.837 -19.661 1.00 83.38 83 SER A C 1
ATOM 677 O O . SER A 1 83 ? 4.106 -0.715 -18.867 1.00 83.38 83 SER A O 1
ATOM 679 N N . ALA A 1 84 ? 5.454 -2.043 -20.073 1.00 84.81 84 ALA A N 1
ATOM 680 C CA . ALA A 1 84 ? 4.785 -3.258 -19.605 1.00 84.81 84 ALA A CA 1
ATOM 681 C C . ALA A 1 84 ? 4.922 -3.456 -18.085 1.00 84.81 84 ALA A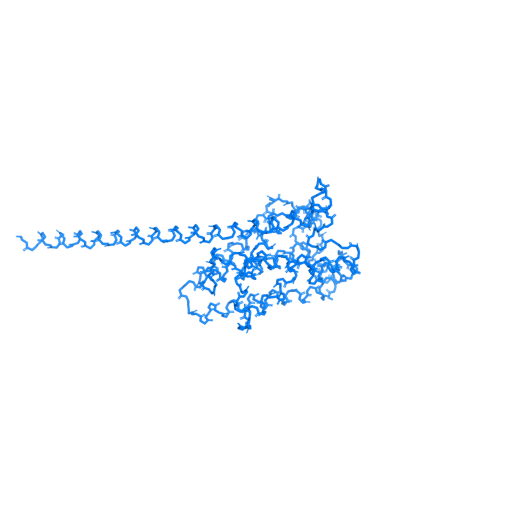 C 1
ATOM 683 O O . ALA A 1 84 ? 4.092 -4.139 -17.496 1.00 84.81 84 ALA A O 1
ATOM 684 N N . TYR A 1 85 ? 5.859 -2.781 -17.398 1.00 82.31 85 TYR A N 1
ATOM 685 C CA . TYR A 1 85 ? 5.900 -2.753 -15.927 1.00 82.31 85 TYR A CA 1
ATOM 686 C C . TYR A 1 85 ? 4.586 -2.258 -15.283 1.00 82.31 85 TYR A C 1
ATOM 688 O O . TYR A 1 85 ? 4.365 -2.505 -14.097 1.00 82.31 85 TYR A O 1
ATOM 696 N N . LYS A 1 86 ? 3.694 -1.612 -16.051 1.00 86.12 86 LYS A N 1
ATOM 697 C CA . LYS A 1 86 ? 2.338 -1.218 -15.634 1.00 86.12 86 LYS A CA 1
ATOM 698 C C . LYS A 1 86 ? 1.306 -2.342 -15.701 1.00 86.12 86 LYS A C 1
ATOM 700 O O . LYS A 1 86 ? 0.220 -2.207 -15.139 1.00 86.12 86 LYS A O 1
ATOM 705 N N . LEU A 1 87 ? 1.616 -3.472 -16.326 1.00 90.44 87 LEU A N 1
ATOM 706 C CA . LEU A 1 87 ? 0.758 -4.650 -16.269 1.00 90.44 87 LEU A CA 1
ATOM 707 C C . LEU A 1 87 ? 0.638 -5.154 -14.818 1.00 90.44 87 LEU A C 1
ATOM 709 O O . LEU A 1 87 ? 1.544 -4.951 -13.996 1.00 90.44 87 LEU A O 1
ATOM 713 N N . PRO A 1 88 ? -0.479 -5.809 -14.461 1.00 91.62 88 PRO A N 1
ATOM 714 C CA . PRO A 1 88 ? -0.773 -6.197 -13.085 1.00 91.62 88 PRO A CA 1
ATOM 715 C C . PRO A 1 88 ? 0.007 -7.441 -12.631 1.00 91.62 88 PRO A C 1
ATOM 717 O O . PRO A 1 88 ? -0.532 -8.281 -11.924 1.00 91.62 88 PRO A O 1
ATOM 720 N N . PHE A 1 89 ? 1.266 -7.590 -13.043 1.00 92.56 89 PHE A N 1
ATOM 721 C CA . PHE A 1 89 ? 2.155 -8.676 -12.618 1.00 92.56 89 PHE A CA 1
ATOM 722 C C . PHE A 1 89 ? 3.027 -8.289 -11.416 1.00 92.56 89 PHE A C 1
ATOM 724 O O . PHE A 1 89 ? 3.610 -9.157 -10.777 1.00 92.56 89 PHE A O 1
ATOM 731 N N . ASN A 1 90 ? 3.093 -7.001 -11.060 1.00 89.75 90 ASN A N 1
ATOM 732 C CA . ASN A 1 90 ? 3.768 -6.541 -9.847 1.00 89.75 90 ASN A CA 1
ATOM 733 C C . ASN A 1 90 ? 2.780 -6.463 -8.670 1.00 89.75 90 ASN A C 1
ATOM 735 O O . ASN A 1 90 ? 1.595 -6.186 -8.856 1.00 89.75 90 ASN A O 1
ATOM 739 N N . ILE A 1 91 ? 3.266 -6.638 -7.438 1.00 91.44 91 ILE A N 1
ATOM 740 C CA . ILE A 1 91 ? 2.445 -6.509 -6.227 1.00 91.44 91 ILE A CA 1
ATOM 741 C C . ILE A 1 91 ? 1.774 -5.140 -6.149 1.00 91.44 91 ILE A C 1
ATOM 743 O O . ILE A 1 91 ? 0.576 -5.061 -5.892 1.00 91.44 91 ILE A O 1
ATOM 747 N N . CYS A 1 92 ? 2.510 -4.071 -6.455 1.00 90.75 92 CYS A N 1
ATOM 748 C CA . CYS A 1 92 ? 1.986 -2.714 -6.420 1.00 90.75 92 CYS A CA 1
ATOM 749 C C . CYS A 1 92 ? 0.824 -2.552 -7.400 1.00 90.75 92 CYS A C 1
ATOM 751 O O . CYS A 1 92 ? -0.249 -2.133 -6.973 1.00 90.75 92 CYS A O 1
ATOM 753 N N . THR A 1 93 ? 1.005 -2.917 -8.677 1.00 92.69 93 THR A N 1
ATOM 754 C CA . THR A 1 93 ? -0.015 -2.792 -9.736 1.00 92.69 93 THR A CA 1
ATOM 755 C C . THR A 1 93 ? -1.220 -3.696 -9.492 1.00 92.69 93 THR A C 1
ATOM 757 O O . THR A 1 93 ? -2.359 -3.257 -9.641 1.00 92.69 93 THR A O 1
ATOM 760 N N . MET A 1 94 ? -1.002 -4.917 -8.998 1.00 95.44 94 MET A N 1
ATOM 761 C CA . MET A 1 94 ? -2.097 -5.805 -8.611 1.00 95.44 94 MET A CA 1
ATOM 762 C C . MET A 1 94 ? -2.907 -5.251 -7.435 1.00 95.44 94 MET A C 1
ATOM 764 O O . MET A 1 94 ? -4.134 -5.357 -7.430 1.00 95.44 94 MET A O 1
ATOM 768 N N . MET A 1 95 ? -2.266 -4.628 -6.441 1.00 96.25 95 MET A N 1
ATOM 769 C CA . MET A 1 95 ? -3.010 -4.051 -5.322 1.00 96.25 95 MET A CA 1
ATOM 770 C C . MET A 1 95 ? -3.941 -2.914 -5.765 1.00 96.25 95 MET A C 1
ATOM 772 O O . MET A 1 95 ? -5.047 -2.847 -5.239 1.00 96.25 95 MET A O 1
ATOM 776 N N . ALA A 1 96 ? -3.601 -2.081 -6.760 1.00 94.38 96 ALA A N 1
ATOM 777 C CA . ALA A 1 96 ? -4.564 -1.081 -7.259 1.00 94.38 96 ALA A CA 1
ATOM 778 C C . ALA A 1 96 ? -5.841 -1.704 -7.824 1.00 94.38 96 ALA A C 1
ATOM 780 O O . ALA A 1 96 ? -6.897 -1.081 -7.739 1.00 94.38 96 ALA A O 1
ATOM 781 N N . ILE A 1 97 ? -5.757 -2.925 -8.356 1.00 95.50 97 ILE A N 1
ATOM 782 C CA . ILE A 1 97 ? -6.914 -3.685 -8.830 1.00 95.50 97 ILE A CA 1
ATOM 783 C C . ILE A 1 97 ? -7.641 -4.342 -7.655 1.00 95.50 97 ILE A C 1
ATOM 785 O O . ILE A 1 97 ? -8.861 -4.256 -7.556 1.00 95.50 97 ILE A O 1
ATOM 789 N N . LEU A 1 98 ? -6.924 -4.978 -6.728 1.00 97.06 98 LEU A N 1
ATOM 790 C CA . LEU A 1 98 ? -7.541 -5.719 -5.623 1.00 97.06 98 LEU A CA 1
ATOM 791 C C . LEU A 1 98 ? -8.141 -4.823 -4.531 1.00 97.06 98 LEU A C 1
ATOM 793 O O . LEU A 1 98 ? -9.102 -5.229 -3.878 1.00 97.06 98 LEU A O 1
ATOM 797 N N . VAL A 1 99 ? -7.634 -3.604 -4.346 1.00 97.81 99 VAL A N 1
ATOM 798 C CA . VAL A 1 99 ? -8.156 -2.610 -3.393 1.00 97.81 99 VAL A CA 1
ATOM 799 C C . VAL A 1 99 ? -9.637 -2.274 -3.629 1.00 97.81 99 VAL A C 1
ATOM 801 O O . VAL A 1 99 ? -10.421 -2.432 -2.687 1.00 97.81 99 VAL A O 1
ATOM 804 N N . PRO A 1 100 ? -10.090 -1.857 -4.830 1.00 96.75 100 PRO A N 1
ATOM 805 C CA . PRO A 1 100 ? -11.508 -1.608 -5.068 1.00 96.75 100 PRO A CA 1
ATOM 806 C C . PRO A 1 100 ? -12.345 -2.880 -4.888 1.00 96.75 100 PRO A C 1
ATOM 808 O O . PRO A 1 100 ? -13.401 -2.812 -4.260 1.00 96.75 100 PRO A O 1
ATOM 811 N N . PHE A 1 101 ? -11.874 -4.061 -5.305 1.00 96.50 101 PHE A N 1
ATOM 812 C CA . PHE A 1 101 ? -12.599 -5.307 -5.019 1.00 96.50 101 PHE A CA 1
ATOM 813 C C . PHE A 1 101 ? -12.758 -5.545 -3.512 1.00 96.50 101 PHE A C 1
ATOM 815 O O . PHE A 1 101 ? -13.863 -5.806 -3.040 1.00 96.50 101 PHE A O 1
ATOM 822 N N . ALA A 1 102 ? -11.696 -5.363 -2.731 1.00 96.69 102 ALA A N 1
ATOM 823 C CA . ALA A 1 102 ? -11.730 -5.486 -1.276 1.00 96.69 102 ALA A CA 1
ATOM 824 C C . ALA A 1 102 ? -12.617 -4.434 -0.592 1.00 96.69 102 ALA A C 1
ATOM 826 O O . ALA A 1 102 ? -13.147 -4.673 0.500 1.00 96.69 102 ALA A O 1
ATOM 827 N N . GLN A 1 103 ? -12.762 -3.257 -1.203 1.00 97.12 103 GLN A N 1
ATOM 828 C CA . GLN A 1 103 ? -13.528 -2.148 -0.648 1.00 97.12 103 GLN A CA 1
ATOM 829 C C . GLN A 1 103 ? -15.017 -2.206 -1.005 1.00 97.12 103 GLN A C 1
ATOM 831 O O . GLN A 1 103 ? -15.852 -1.874 -0.161 1.00 97.12 103 GLN A O 1
ATOM 836 N N . PHE A 1 104 ? -15.362 -2.630 -2.221 1.00 96.56 104 PHE A N 1
ATOM 837 C CA . PHE A 1 104 ? -16.733 -2.600 -2.736 1.00 96.56 104 PHE A CA 1
ATOM 838 C C . PHE A 1 104 ? -17.420 -3.972 -2.740 1.00 96.56 104 PHE A C 1
ATOM 840 O O . PHE A 1 104 ? -18.649 -4.027 -2.734 1.00 96.56 104 PHE A O 1
ATOM 847 N N . ASN A 1 105 ? -16.670 -5.079 -2.694 1.00 95.44 105 ASN A N 1
ATOM 848 C CA . ASN A 1 105 ? -17.226 -6.427 -2.782 1.00 95.44 105 ASN A CA 1
ATOM 849 C C . ASN A 1 105 ? -17.070 -7.212 -1.469 1.00 95.44 105 ASN A C 1
ATOM 851 O O . ASN A 1 105 ? -15.973 -7.587 -1.055 1.00 95.44 105 ASN A O 1
ATOM 855 N N . LYS A 1 106 ? -18.203 -7.560 -0.845 1.00 92.94 106 LYS A N 1
ATOM 856 C CA . LYS A 1 106 ? -18.232 -8.357 0.395 1.00 92.94 106 LYS A CA 1
ATOM 857 C C . LYS A 1 106 ? -17.601 -9.746 0.239 1.00 92.94 106 LYS A C 1
ATOM 859 O O . LYS A 1 106 ? -17.100 -10.277 1.226 1.00 92.94 106 LYS A O 1
ATOM 864 N N . LYS A 1 107 ? -17.557 -10.316 -0.974 1.00 95.69 107 LYS A N 1
ATOM 865 C CA . LYS A 1 107 ? -16.898 -11.610 -1.240 1.00 95.69 107 LYS A CA 1
ATOM 866 C C . LYS A 1 107 ? -15.392 -11.577 -0.953 1.00 95.69 107 LYS A C 1
ATOM 868 O O . LYS A 1 107 ? -14.814 -12.615 -0.664 1.00 95.69 107 LYS A O 1
ATOM 873 N N . PHE A 1 108 ? -14.775 -10.394 -0.965 1.00 95.25 108 PHE A N 1
ATOM 874 C CA . PHE A 1 108 ? -13.355 -10.207 -0.656 1.00 95.25 108 PHE A CA 1
ATOM 875 C C . PHE A 1 108 ? -13.083 -10.001 0.842 1.00 95.25 108 PHE A C 1
ATOM 877 O O . PHE A 1 108 ? -11.923 -9.957 1.254 1.00 95.25 108 PHE A O 1
ATOM 884 N N . ALA A 1 109 ? -14.117 -9.931 1.692 1.00 92.62 109 ALA A N 1
ATOM 885 C CA . ALA A 1 109 ? -13.954 -9.783 3.140 1.00 92.62 109 ALA A CA 1
ATOM 886 C C . ALA A 1 109 ? -13.004 -10.823 3.780 1.00 92.62 109 ALA A C 1
ATOM 888 O O . ALA A 1 109 ? -12.198 -10.420 4.623 1.00 92.62 109 ALA A O 1
ATOM 889 N N . PRO A 1 110 ? -12.998 -12.116 3.380 1.00 93.94 110 PRO A N 1
ATOM 890 C CA . PRO A 1 110 ? -12.100 -13.116 3.966 1.00 93.94 110 PRO A CA 1
ATOM 891 C C . PRO A 1 110 ? -10.606 -12.860 3.727 1.00 93.94 110 PRO A C 1
ATOM 893 O O . PRO A 1 110 ? -9.789 -13.336 4.522 1.00 93.94 110 PRO A O 1
ATOM 896 N N . ILE A 1 111 ? -10.257 -12.130 2.663 1.00 95.69 111 ILE A N 1
ATOM 897 C CA . ILE A 1 111 ? -8.875 -11.828 2.250 1.00 95.69 111 ILE A CA 1
ATOM 898 C C . ILE A 1 111 ? -8.523 -10.341 2.385 1.00 95.69 111 ILE A C 1
ATOM 900 O O . ILE A 1 111 ? -7.395 -9.942 2.109 1.00 95.69 111 ILE A O 1
ATOM 904 N N . LYS A 1 112 ? -9.462 -9.511 2.859 1.00 96.50 112 LYS A N 1
ATOM 905 C CA . LYS A 1 112 ? -9.270 -8.063 2.995 1.00 96.50 112 LYS A CA 1
ATOM 906 C C . LYS A 1 112 ? -8.079 -7.708 3.894 1.00 96.50 112 LYS A C 1
ATOM 908 O O . LYS A 1 112 ? -7.396 -6.730 3.613 1.00 96.50 112 LYS A O 1
ATOM 913 N N . SER A 1 113 ? -7.794 -8.500 4.936 1.00 96.94 113 SER A N 1
ATOM 914 C CA . SER A 1 113 ? -6.612 -8.292 5.790 1.00 96.94 113 SER A CA 1
ATOM 915 C C . SER A 1 113 ? -5.300 -8.469 5.033 1.00 96.94 113 SER A C 1
ATOM 917 O O . SER A 1 113 ? -4.400 -7.649 5.198 1.00 96.94 113 SER A O 1
ATOM 919 N N . ALA A 1 114 ? -5.221 -9.474 4.157 1.00 97.56 114 ALA A N 1
ATOM 920 C CA . ALA A 1 114 ? -4.046 -9.704 3.329 1.00 97.56 114 ALA A CA 1
ATOM 921 C C . ALA A 1 114 ? -3.868 -8.564 2.321 1.00 97.56 114 ALA A C 1
ATOM 923 O O . ALA A 1 114 ? -2.780 -8.017 2.219 1.00 97.56 114 ALA A O 1
ATOM 924 N N . ILE A 1 115 ? -4.946 -8.121 1.662 1.00 98.00 115 ILE A N 1
ATOM 925 C CA . ILE A 1 115 ? -4.897 -6.994 0.713 1.00 98.00 115 ILE A CA 1
ATOM 926 C C . ILE A 1 115 ? -4.462 -5.700 1.415 1.00 98.00 115 ILE A C 1
ATOM 928 O O . ILE A 1 115 ? -3.587 -5.000 0.915 1.00 98.00 115 ILE A O 1
ATOM 932 N N . VAL A 1 116 ? -5.007 -5.395 2.599 1.00 98.19 116 VAL A N 1
ATOM 933 C CA . VAL A 1 116 ? -4.580 -4.238 3.411 1.00 98.19 116 VAL A CA 1
ATOM 934 C C . VAL A 1 116 ? -3.108 -4.337 3.805 1.00 98.19 116 VAL A C 1
ATOM 936 O O . VAL A 1 116 ? -2.375 -3.357 3.675 1.00 98.19 116 VAL A O 1
ATOM 939 N N . THR A 1 117 ? -2.662 -5.506 4.264 1.00 97.94 117 THR A N 1
ATOM 940 C CA . THR A 1 117 ? -1.273 -5.702 4.699 1.00 97.94 117 THR A CA 1
ATOM 941 C C . THR A 1 117 ? -0.304 -5.614 3.524 1.00 97.94 117 THR A C 1
ATOM 943 O O . THR A 1 117 ? 0.721 -4.950 3.640 1.00 97.94 117 THR A O 1
ATOM 946 N N . LEU A 1 118 ? -0.634 -6.221 2.383 1.00 97.12 118 LEU A N 1
ATOM 947 C CA . LEU A 1 118 ? 0.183 -6.155 1.175 1.00 97.12 118 LEU A CA 1
ATOM 948 C C . LEU A 1 118 ? 0.199 -4.753 0.573 1.00 97.12 118 LEU A C 1
ATOM 950 O O . LEU A 1 118 ? 1.260 -4.332 0.143 1.00 97.12 118 LEU A O 1
ATOM 954 N N . SER A 1 119 ? -0.906 -4.003 0.634 1.00 97.50 119 SER A N 1
ATOM 955 C CA . SER A 1 119 ? -0.939 -2.584 0.238 1.00 97.50 119 SER A CA 1
ATOM 956 C C . SER A 1 119 ? 0.056 -1.752 1.052 1.00 97.50 119 SER A C 1
ATOM 958 O O . SER A 1 119 ? 0.796 -0.939 0.506 1.00 97.50 119 SER A O 1
ATOM 960 N N . LEU A 1 120 ? 0.117 -1.982 2.369 1.00 97.06 120 LEU A N 1
ATOM 961 C CA . LEU A 1 120 ? 1.101 -1.335 3.236 1.00 97.06 120 LEU A CA 1
ATOM 962 C C . LEU A 1 120 ? 2.523 -1.803 2.924 1.00 97.06 120 LEU A C 1
ATOM 964 O O . LEU A 1 120 ? 3.413 -0.970 2.781 1.00 97.06 120 LEU A O 1
ATOM 968 N N . ALA A 1 121 ? 2.735 -3.115 2.811 1.00 94.38 121 ALA A N 1
ATOM 969 C CA . ALA A 1 121 ? 4.053 -3.690 2.585 1.00 94.38 121 ALA A CA 1
ATOM 970 C C . ALA A 1 121 ? 4.648 -3.242 1.245 1.00 94.38 121 ALA A C 1
ATOM 972 O O . ALA A 1 121 ? 5.776 -2.757 1.213 1.00 94.38 121 ALA A O 1
ATOM 973 N N . SER A 1 122 ? 3.875 -3.319 0.161 1.00 91.12 122 SER A N 1
ATOM 974 C CA . SER A 1 122 ? 4.318 -2.926 -1.176 1.00 91.12 122 SER A CA 1
ATOM 975 C C . SER A 1 122 ? 4.635 -1.437 -1.257 1.00 91.12 122 SER A C 1
ATOM 977 O O . SER A 1 122 ? 5.659 -1.057 -1.822 1.00 91.12 122 SER A O 1
ATOM 979 N N . SER A 1 123 ? 3.803 -0.584 -0.650 1.00 92.56 123 SER A N 1
ATOM 980 C CA . SER A 1 123 ? 4.076 0.852 -0.606 1.00 92.56 123 SER A CA 1
ATOM 981 C C . SER A 1 123 ? 5.294 1.186 0.245 1.00 92.56 123 SER A C 1
ATOM 983 O O . SER A 1 123 ? 6.104 2.007 -0.168 1.00 92.56 123 SER A O 1
ATOM 985 N N . LEU A 1 124 ? 5.459 0.553 1.410 1.00 88.88 124 LEU A N 1
ATOM 986 C CA . LEU A 1 124 ? 6.621 0.776 2.275 1.00 88.88 124 LEU A CA 1
ATOM 987 C C . LEU A 1 124 ? 7.921 0.331 1.608 1.00 88.88 124 LEU A C 1
ATOM 989 O O . LEU A 1 124 ? 8.911 1.046 1.702 1.00 88.88 124 LEU A O 1
ATOM 993 N N . MET A 1 125 ? 7.925 -0.802 0.903 1.00 82.69 125 MET A N 1
ATOM 994 C CA . MET A 1 125 ? 9.108 -1.261 0.170 1.00 82.69 125 MET A CA 1
ATOM 995 C C . MET A 1 125 ? 9.571 -0.226 -0.859 1.00 82.69 125 MET A C 1
ATOM 997 O O . MET A 1 125 ? 10.752 0.101 -0.897 1.00 82.69 125 MET A O 1
ATOM 1001 N N . TRP A 1 126 ? 8.647 0.354 -1.626 1.00 76.19 126 TRP A N 1
ATOM 1002 C CA . TRP A 1 126 ? 8.972 1.391 -2.610 1.00 76.19 126 TRP A CA 1
ATOM 1003 C C . TRP A 1 126 ? 9.328 2.743 -1.994 1.00 76.19 126 TRP A C 1
ATOM 1005 O O . TRP A 1 126 ? 10.189 3.447 -2.511 1.00 76.19 126 TRP A O 1
ATOM 1015 N N . MET A 1 127 ? 8.696 3.091 -0.875 1.00 76.06 127 MET A N 1
ATOM 1016 C CA . MET A 1 127 ? 8.991 4.314 -0.130 1.00 76.06 127 MET A CA 1
ATOM 1017 C C . MET A 1 127 ? 10.310 4.238 0.653 1.00 76.06 127 MET A C 1
ATOM 1019 O O . MET A 1 127 ? 10.876 5.269 0.967 1.00 76.06 127 MET A O 1
ATOM 1023 N N . VAL A 1 128 ? 10.810 3.055 1.018 1.00 72.12 128 VAL A N 1
ATOM 1024 C CA . VAL A 1 128 ? 12.034 2.914 1.836 1.00 72.12 128 VAL A CA 1
ATOM 1025 C C . VAL A 1 128 ? 13.217 2.398 1.022 1.00 72.12 128 VAL A C 1
ATOM 1027 O O . VAL A 1 128 ? 14.359 2.681 1.372 1.00 72.12 128 VAL A O 1
ATOM 1030 N N . TYR A 1 129 ? 12.971 1.700 -0.089 1.00 66.56 129 TYR A N 1
ATOM 1031 C CA . TYR A 1 129 ? 14.011 1.256 -1.015 1.00 66.56 129 TYR A CA 1
ATOM 1032 C C . TYR A 1 129 ? 13.759 1.705 -2.470 1.00 66.56 129 TYR A C 1
ATOM 1034 O O . TYR A 1 129 ? 13.640 0.880 -3.374 1.00 66.56 129 TYR A O 1
ATOM 1042 N N . PRO A 1 130 ? 13.721 3.021 -2.742 1.00 55.78 130 PRO A N 1
ATOM 1043 C CA . PRO A 1 130 ? 13.635 3.569 -4.096 1.00 55.78 130 PRO A CA 1
ATOM 1044 C C . PRO A 1 130 ? 14.888 3.410 -4.974 1.00 55.78 130 PRO A C 1
ATOM 1046 O O . PRO A 1 130 ? 14.900 3.924 -6.094 1.00 55.78 130 PRO A O 1
ATOM 1049 N N . GLY A 1 131 ? 15.946 2.759 -4.477 1.00 52.41 131 GLY A N 1
ATOM 1050 C CA . GLY A 1 131 ? 17.304 2.836 -5.030 1.00 52.41 131 GLY A CA 1
ATOM 1051 C C . GLY A 1 131 ? 17.439 2.492 -6.517 1.00 52.41 131 GLY A C 1
ATOM 1052 O O . GLY A 1 131 ? 18.353 2.996 -7.158 1.00 52.41 131 GLY A O 1
ATOM 1053 N N . SER A 1 132 ? 16.519 1.702 -7.081 1.00 57.06 132 SER A N 1
ATOM 1054 C CA . SER A 1 132 ? 16.520 1.332 -8.501 1.00 57.06 132 SER A CA 1
ATOM 1055 C C . SER A 1 132 ? 15.551 2.118 -9.394 1.00 57.06 132 SER A C 1
ATOM 1057 O O . SER A 1 132 ? 15.742 2.086 -10.604 1.00 57.06 132 SER A O 1
ATOM 1059 N N . ALA A 1 133 ? 14.536 2.819 -8.862 1.00 59.09 133 ALA A N 1
ATOM 1060 C CA . ALA A 1 133 ? 13.563 3.543 -9.707 1.00 59.09 133 ALA A CA 1
ATOM 1061 C C . ALA A 1 133 ? 13.493 5.055 -9.498 1.00 59.09 133 ALA A C 1
ATOM 1063 O O . ALA A 1 133 ? 12.912 5.735 -10.340 1.00 59.09 133 ALA A O 1
ATOM 1064 N N . LEU A 1 134 ? 14.047 5.591 -8.405 1.00 64.06 134 LEU A N 1
ATOM 1065 C CA . LEU A 1 134 ? 14.118 7.045 -8.211 1.00 64.06 134 LEU A CA 1
ATOM 1066 C C . LEU A 1 134 ? 15.525 7.614 -8.447 1.00 64.06 134 LEU A C 1
ATOM 1068 O O . LEU A 1 134 ? 15.659 8.820 -8.627 1.00 64.06 134 LEU A O 1
ATOM 1072 N N . GLY A 1 135 ? 16.562 6.768 -8.457 1.00 66.62 135 GLY A N 1
ATOM 1073 C CA . GLY A 1 135 ? 17.941 7.206 -8.676 1.00 66.62 135 GLY A CA 1
ATOM 1074 C C . GLY A 1 135 ? 18.105 7.890 -10.035 1.00 66.62 135 GLY A C 1
ATOM 1075 O O . GLY A 1 135 ? 17.712 7.330 -11.057 1.00 66.62 135 GLY A O 1
ATOM 1076 N N . GLY A 1 136 ? 18.662 9.102 -10.035 1.00 71.19 136 GLY A N 1
ATOM 1077 C CA . GLY A 1 136 ? 18.912 9.873 -11.255 1.00 71.19 136 GLY A CA 1
ATOM 1078 C C . GLY A 1 136 ? 17.697 10.603 -11.833 1.00 71.19 136 GLY A C 1
ATOM 1079 O O . GLY A 1 136 ? 17.789 11.126 -12.936 1.00 71.19 136 GLY A O 1
ATOM 1080 N N . GLN A 1 137 ? 16.556 10.639 -11.133 1.00 79.75 137 GLN A N 1
ATOM 1081 C CA . GLN A 1 137 ? 15.357 11.346 -11.600 1.00 79.75 137 GLN A CA 1
ATOM 1082 C C . GLN A 1 137 ? 15.187 12.702 -10.888 1.00 79.75 137 GLN A C 1
ATOM 1084 O O . GLN A 1 137 ? 15.429 12.802 -9.678 1.00 79.75 137 GLN A O 1
ATOM 1089 N N . PRO A 1 138 ? 14.710 13.755 -11.575 1.00 84.50 138 PRO A N 1
ATOM 1090 C CA . PRO A 1 138 ? 14.370 15.016 -10.922 1.00 84.50 138 PRO A CA 1
ATOM 1091 C C . PRO A 1 138 ? 13.204 14.853 -9.929 1.00 84.50 138 PRO A C 1
ATOM 1093 O O . PRO A 1 138 ? 12.216 14.187 -10.260 1.00 84.50 138 PRO A O 1
ATOM 1096 N N . PRO A 1 139 ? 13.240 15.503 -8.745 1.00 83.94 139 PRO A N 1
ATOM 1097 C CA . PRO A 1 139 ? 12.215 15.392 -7.698 1.00 83.94 139 PRO A CA 1
ATOM 1098 C C . PRO A 1 139 ? 10.779 15.714 -8.125 1.00 83.94 139 PRO A C 1
ATOM 1100 O O . PRO A 1 139 ? 9.834 15.273 -7.472 1.00 83.94 139 PRO A O 1
ATOM 1103 N N . PHE A 1 140 ? 10.615 16.502 -9.186 1.00 84.50 140 PHE A N 1
ATOM 1104 C CA . PHE A 1 140 ? 9.322 16.939 -9.716 1.00 84.50 140 PHE A CA 1
ATOM 1105 C C . PHE A 1 140 ? 9.012 16.346 -11.094 1.00 84.50 140 PHE A C 1
ATOM 1107 O O . PHE A 1 140 ? 8.093 16.802 -11.766 1.00 84.50 140 PHE A O 1
ATOM 1114 N N . SER A 1 141 ? 9.758 15.326 -11.522 1.00 85.06 141 SER A N 1
ATOM 1115 C CA . SER A 1 141 ? 9.464 14.613 -12.763 1.00 85.06 141 SER A CA 1
ATOM 1116 C C . SER A 1 141 ? 8.176 13.794 -12.648 1.00 85.06 141 SER A C 1
ATOM 1118 O O . SER A 1 141 ? 7.732 13.412 -11.555 1.00 85.06 141 SER A O 1
ATOM 1120 N N . TYR A 1 142 ? 7.597 13.467 -13.805 1.00 85.75 142 TYR A N 1
ATOM 1121 C CA . TYR A 1 142 ? 6.421 12.606 -13.892 1.00 85.75 142 TYR A CA 1
ATOM 1122 C C . TYR A 1 142 ? 6.614 11.279 -13.148 1.00 85.75 142 TYR A C 1
ATOM 1124 O O . TYR A 1 142 ? 5.737 10.871 -12.389 1.00 85.75 142 TYR A O 1
ATOM 1132 N N . ILE A 1 143 ? 7.769 10.628 -13.326 1.00 84.69 143 ILE A N 1
ATOM 1133 C CA . ILE A 1 143 ? 8.079 9.329 -12.714 1.00 84.69 143 ILE A CA 1
ATOM 1134 C C . ILE A 1 143 ? 8.010 9.420 -11.190 1.00 84.69 143 ILE A C 1
ATOM 1136 O O . ILE A 1 143 ? 7.393 8.566 -10.548 1.00 84.69 143 ILE A O 1
ATOM 1140 N N . ILE A 1 144 ? 8.595 10.471 -10.610 1.00 86.50 144 ILE A N 1
ATOM 1141 C CA . ILE A 1 144 ? 8.599 10.679 -9.163 1.00 86.50 144 ILE A CA 1
ATOM 1142 C C . ILE A 1 144 ? 7.189 10.953 -8.652 1.00 86.50 144 ILE A C 1
ATOM 1144 O O . ILE A 1 144 ? 6.729 10.271 -7.731 1.00 86.50 144 ILE A O 1
ATOM 1148 N N . PHE A 1 145 ? 6.469 11.885 -9.279 1.00 87.94 145 PHE A N 1
ATOM 1149 C CA . PHE A 1 145 ? 5.109 12.221 -8.864 1.00 87.94 145 PHE A CA 1
ATOM 1150 C C . PHE A 1 145 ? 4.172 11.013 -8.970 1.00 87.94 145 PHE A C 1
ATOM 1152 O O . PHE A 1 145 ? 3.477 10.679 -8.010 1.00 87.94 145 PHE A O 1
ATOM 1159 N N . GLN A 1 146 ? 4.200 10.306 -10.101 1.00 88.81 146 GLN A N 1
ATOM 1160 C CA . GLN A 1 146 ? 3.413 9.096 -10.332 1.00 88.81 146 GLN A CA 1
ATOM 1161 C C . GLN A 1 146 ? 3.736 8.028 -9.282 1.00 88.81 146 GLN A C 1
ATOM 1163 O O . GLN A 1 146 ? 2.816 7.471 -8.680 1.00 88.81 146 GLN A O 1
ATOM 1168 N N . THR A 1 147 ? 5.021 7.786 -9.004 1.00 88.62 147 THR A N 1
ATOM 1169 C CA . THR A 1 147 ? 5.447 6.765 -8.040 1.00 88.62 147 THR A CA 1
ATOM 1170 C C . THR A 1 147 ? 4.964 7.090 -6.630 1.00 88.62 147 THR A C 1
ATOM 1172 O O . THR A 1 147 ? 4.345 6.233 -5.991 1.00 88.62 147 THR A O 1
ATOM 1175 N N . PHE A 1 148 ? 5.182 8.313 -6.136 1.00 91.31 148 PHE A N 1
ATOM 1176 C CA . PHE A 1 148 ? 4.769 8.687 -4.778 1.00 91.31 148 PHE A CA 1
ATOM 1177 C C . PHE A 1 148 ? 3.258 8.814 -4.626 1.00 91.31 148 PHE A C 1
ATOM 1179 O O . PHE A 1 148 ? 2.725 8.386 -3.606 1.00 91.31 148 PHE A O 1
ATOM 1186 N N . MET A 1 149 ? 2.543 9.334 -5.624 1.00 93.12 149 MET A N 1
ATOM 1187 C CA . MET A 1 149 ? 1.079 9.411 -5.576 1.00 93.12 149 MET A CA 1
ATOM 1188 C C . MET A 1 149 ? 0.454 8.018 -5.546 1.00 93.12 149 MET A C 1
ATOM 1190 O O . MET A 1 149 ? -0.419 7.740 -4.722 1.00 93.12 149 MET A O 1
ATOM 1194 N N . TYR A 1 150 ? 0.945 7.116 -6.395 1.00 92.06 150 TYR A N 1
ATOM 1195 C CA . TYR A 1 150 ? 0.449 5.750 -6.476 1.00 92.06 150 TYR A CA 1
ATOM 1196 C C . TYR A 1 150 ? 0.664 4.976 -5.177 1.00 92.06 150 TYR A C 1
ATOM 1198 O O . TYR A 1 150 ? -0.290 4.490 -4.561 1.00 92.06 150 TYR A O 1
ATOM 1206 N N . HIS A 1 151 ? 1.912 4.909 -4.713 1.00 94.12 151 HIS A N 1
ATOM 1207 C CA . HIS A 1 151 ? 2.235 4.205 -3.476 1.00 94.12 151 HIS A CA 1
ATOM 1208 C C . HIS A 1 151 ? 1.664 4.927 -2.253 1.00 94.12 151 HIS A C 1
ATOM 1210 O O . HIS A 1 151 ? 1.289 4.265 -1.286 1.00 94.12 151 HIS A O 1
ATOM 1216 N N . GLY A 1 152 ? 1.524 6.252 -2.314 1.00 95.69 152 GLY A N 1
ATOM 1217 C CA . GLY A 1 152 ? 0.929 7.077 -1.272 1.00 95.69 152 GLY A CA 1
ATOM 1218 C C . GLY A 1 152 ? -0.553 6.798 -1.068 1.00 95.69 152 GLY A C 1
ATOM 1219 O O . GLY A 1 152 ? -0.970 6.561 0.064 1.00 95.69 152 GLY A O 1
ATOM 1220 N N . PHE A 1 153 ? -1.352 6.736 -2.136 1.00 97.25 153 PHE A N 1
ATOM 1221 C CA . PHE A 1 153 ? -2.766 6.358 -2.028 1.00 97.25 153 PHE A CA 1
ATOM 1222 C C . PHE A 1 153 ? -2.947 4.915 -1.570 1.00 97.25 153 PHE A C 1
ATOM 1224 O O . PHE A 1 153 ? -3.811 4.643 -0.734 1.00 97.25 153 PHE A O 1
ATOM 1231 N N . LEU A 1 154 ? -2.106 4.006 -2.064 1.00 97.00 154 LEU A N 1
ATOM 1232 C CA . LEU A 1 154 ? -2.135 2.608 -1.654 1.00 97.00 154 LEU A CA 1
ATOM 1233 C C . LEU A 1 154 ? -1.784 2.443 -0.163 1.00 97.00 154 LEU A C 1
ATOM 1235 O O . LEU A 1 154 ? -2.490 1.748 0.575 1.00 97.00 154 LEU A O 1
ATOM 1239 N N . PHE A 1 155 ? -0.758 3.162 0.303 1.00 97.62 155 PHE A N 1
ATOM 1240 C CA . PHE A 1 155 ? -0.379 3.220 1.712 1.00 97.62 155 PHE A CA 1
ATOM 1241 C C . PHE A 1 155 ? -1.504 3.815 2.555 1.00 97.62 155 PHE A C 1
ATOM 1243 O O . PHE A 1 155 ? -1.910 3.210 3.547 1.00 97.62 155 PHE A O 1
ATOM 1250 N N . ALA A 1 156 ? -2.038 4.970 2.153 1.00 98.06 156 ALA A N 1
ATOM 1251 C CA . ALA A 1 156 ? -3.096 5.666 2.872 1.00 98.06 156 ALA A CA 1
ATOM 1252 C C . ALA A 1 156 ? -4.343 4.788 3.014 1.00 98.06 156 ALA A C 1
ATOM 1254 O O . ALA A 1 156 ? -4.894 4.688 4.109 1.00 98.06 156 ALA A O 1
ATOM 1255 N N . TRP A 1 157 ? -4.757 4.082 1.957 1.00 98.44 157 TRP A N 1
ATOM 1256 C CA . TRP A 1 157 ? -5.885 3.151 2.027 1.00 98.44 157 TRP A CA 1
ATOM 1257 C C . TRP A 1 157 ? -5.644 2.022 3.037 1.00 98.44 157 TRP A C 1
ATOM 1259 O O . TRP A 1 157 ? -6.503 1.756 3.887 1.00 98.44 157 TRP A O 1
ATOM 1269 N N . GLY A 1 158 ? -4.473 1.378 2.985 1.00 98.19 158 GLY A N 1
ATOM 1270 C CA . GLY A 1 158 ? -4.114 0.305 3.915 1.00 98.19 158 GLY A CA 1
ATOM 1271 C C . GLY A 1 158 ? -4.019 0.802 5.361 1.00 98.19 158 GLY A C 1
ATOM 1272 O O . GLY A 1 158 ? -4.616 0.222 6.271 1.00 98.19 158 GLY A O 1
ATOM 1273 N N . PHE A 1 159 ? -3.345 1.932 5.573 1.00 98.31 159 PHE A N 1
ATOM 1274 C CA . PHE A 1 159 ? -3.166 2.555 6.883 1.00 98.31 159 PHE A CA 1
ATOM 1275 C C . PHE A 1 159 ? -4.507 2.967 7.490 1.00 98.31 159 PHE A C 1
ATOM 1277 O O . PHE A 1 159 ? -4.816 2.586 8.620 1.00 98.31 159 PHE A O 1
ATOM 1284 N N . LEU A 1 160 ? -5.338 3.692 6.736 1.00 98.38 160 LEU A N 1
ATOM 1285 C CA . LEU A 1 160 ? -6.656 4.136 7.190 1.00 98.38 160 LEU A CA 1
ATOM 1286 C C . LEU A 1 160 ? -7.584 2.951 7.461 1.00 98.38 160 LEU A C 1
ATOM 1288 O O . LEU A 1 160 ? -8.344 2.991 8.429 1.00 98.38 160 LEU A O 1
ATOM 1292 N N . SER A 1 161 ? -7.493 1.869 6.682 1.00 98.19 161 SER A N 1
ATOM 1293 C CA . SER A 1 161 ? -8.272 0.651 6.934 1.00 98.19 161 SER A CA 1
ATOM 1294 C C . SER A 1 161 ? -7.986 0.061 8.318 1.00 98.19 161 SER A C 1
ATOM 1296 O O . SER A 1 161 ? -8.917 -0.383 8.998 1.00 98.19 161 SER A O 1
ATOM 1298 N N . LEU A 1 162 ? -6.729 0.103 8.772 1.00 98.00 162 LEU A N 1
ATOM 1299 C CA . LEU A 1 162 ? -6.340 -0.332 10.117 1.00 98.00 162 LEU A CA 1
ATOM 1300 C C . LEU A 1 162 ? -6.664 0.719 11.186 1.00 98.00 162 LEU A C 1
ATOM 1302 O O . LEU A 1 162 ? -7.272 0.392 12.207 1.00 98.00 162 LEU A O 1
ATOM 1306 N N . ALA A 1 163 ? -6.285 1.977 10.955 1.00 96.94 163 ALA A N 1
ATOM 1307 C CA . ALA A 1 163 ? -6.417 3.068 11.921 1.00 96.94 163 ALA A CA 1
ATOM 1308 C C . ALA A 1 163 ? -7.883 3.387 12.257 1.00 96.94 163 ALA A C 1
ATOM 1310 O O . ALA A 1 163 ? -8.210 3.682 13.407 1.00 96.94 163 ALA A O 1
ATOM 1311 N N . LEU A 1 164 ? -8.780 3.280 11.272 1.00 96.00 164 LEU A N 1
ATOM 1312 C CA . LEU A 1 164 ? -10.221 3.497 11.438 1.00 96.00 164 LEU A CA 1
ATOM 1313 C C . LEU A 1 164 ? -10.969 2.229 11.876 1.00 96.00 164 LEU A C 1
ATOM 1315 O O . LEU A 1 164 ? -12.178 2.284 12.097 1.00 96.00 164 LEU A O 1
ATOM 1319 N N . GLY A 1 165 ? -10.271 1.097 12.022 1.00 94.19 165 GLY A N 1
ATOM 1320 C CA . GLY A 1 165 ? -10.842 -0.166 12.490 1.00 94.19 165 GLY A CA 1
ATOM 1321 C C . GLY A 1 165 ? -11.716 -0.901 11.470 1.00 94.19 165 GLY A C 1
ATOM 1322 O O . GLY A 1 165 ? -12.448 -1.805 11.869 1.00 94.19 165 GLY A O 1
ATOM 1323 N N . SER A 1 166 ? -11.637 -0.548 10.180 1.00 94.88 166 SER A N 1
ATOM 1324 C CA . SER A 1 166 ? -12.323 -1.269 9.091 1.00 94.88 166 SER A CA 1
ATOM 1325 C C . SER A 1 166 ? -11.788 -2.695 8.935 1.00 94.88 166 SER A C 1
ATOM 1327 O O . SER A 1 166 ? -12.529 -3.614 8.588 1.00 94.88 166 SER A O 1
ATOM 1329 N N . VAL A 1 167 ? -10.502 -2.891 9.235 1.00 96.69 167 VAL A N 1
ATOM 1330 C CA . VAL A 1 167 ? -9.829 -4.189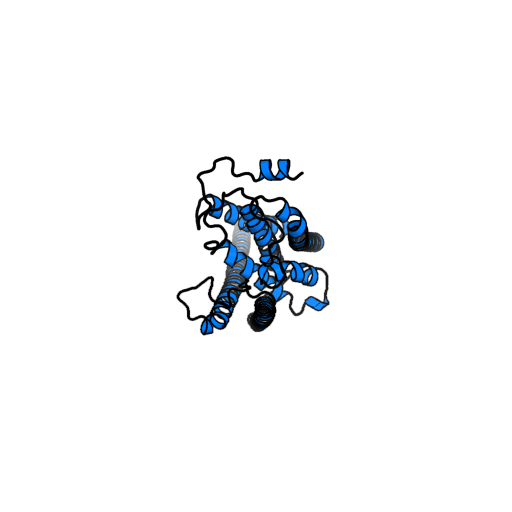 9.230 1.00 96.69 167 VAL A CA 1
ATOM 1331 C C . VAL A 1 167 ? -9.101 -4.398 10.552 1.00 96.69 167 VAL A C 1
ATOM 1333 O O . VAL A 1 167 ? -8.484 -3.488 11.109 1.00 96.69 167 VAL A O 1
ATOM 1336 N N . LYS A 1 168 ? -9.173 -5.626 11.067 1.00 96.12 168 LYS A N 1
ATOM 1337 C CA . LYS A 1 168 ? -8.413 -6.064 12.236 1.00 96.12 168 LYS A CA 1
ATOM 1338 C C . LYS A 1 168 ? -7.423 -7.134 11.807 1.00 96.12 168 LYS A C 1
ATOM 1340 O O . LYS A 1 168 ? -7.816 -8.100 11.162 1.00 96.12 168 LYS A O 1
ATOM 1345 N N . LEU A 1 169 ? -6.161 -6.950 12.181 1.00 97.00 169 LEU A N 1
ATOM 1346 C CA . LEU A 1 169 ? -5.137 -7.968 11.988 1.00 97.00 169 LEU A CA 1
ATOM 1347 C C . LEU A 1 169 ? -5.195 -8.975 13.139 1.00 97.00 169 LEU A C 1
ATOM 1349 O O . LEU A 1 169 ? -5.370 -8.598 14.304 1.00 97.00 169 LEU A O 1
ATOM 1353 N N . GLU A 1 170 ? -5.062 -10.252 12.793 1.00 95.50 170 GLU A N 1
ATOM 1354 C CA . GLU A 1 170 ? -5.065 -11.382 13.718 1.00 95.50 170 GLU A CA 1
ATOM 1355 C C . GLU A 1 170 ? -3.829 -12.242 13.436 1.00 95.50 170 GLU A C 1
ATOM 1357 O O . GLU A 1 170 ? -3.778 -12.884 12.392 1.00 95.50 170 GLU A O 1
ATOM 1362 N N . MET A 1 171 ? -2.850 -12.303 14.352 1.00 93.50 171 MET A N 1
ATOM 1363 C CA . MET A 1 171 ? -1.612 -13.090 14.148 1.00 93.50 171 MET A CA 1
ATOM 1364 C C . MET A 1 171 ? -1.880 -14.537 13.715 1.00 93.50 171 MET A C 1
ATOM 1366 O O . MET A 1 171 ? -1.177 -15.070 12.868 1.00 93.50 171 MET A O 1
ATOM 1370 N N . LYS A 1 172 ? -2.936 -15.169 14.248 1.00 95.00 172 LYS A N 1
ATOM 1371 C CA . LYS A 1 172 ? -3.323 -16.547 13.892 1.00 95.00 172 LYS A CA 1
ATOM 1372 C C . LYS A 1 172 ? -3.684 -16.719 12.410 1.00 95.00 172 LYS A C 1
ATOM 1374 O O . LYS A 1 172 ? -3.707 -17.840 11.917 1.00 95.00 172 LYS A O 1
ATOM 1379 N N . LYS A 1 173 ? -4.003 -15.627 11.712 1.00 95.25 173 LYS A N 1
ATOM 1380 C CA . LYS A 1 173 ? -4.388 -15.600 10.298 1.00 95.25 173 LYS A CA 1
ATOM 1381 C C . LYS A 1 173 ? -3.279 -15.061 9.390 1.00 95.25 173 LYS A C 1
ATOM 1383 O O . LYS A 1 173 ? -3.545 -14.922 8.204 1.00 95.25 173 LYS A O 1
ATOM 1388 N N . ILE A 1 174 ? -2.064 -14.835 9.908 1.00 95.62 174 ILE A N 1
ATOM 1389 C CA . ILE A 1 174 ? -0.941 -14.274 9.133 1.00 95.62 174 ILE A CA 1
ATOM 1390 C C . ILE A 1 174 ? -0.509 -15.154 7.945 1.00 95.62 174 ILE A C 1
ATOM 1392 O O . ILE A 1 174 ? 0.111 -14.702 6.987 1.00 95.62 174 ILE A O 1
ATOM 1396 N N . TRP A 1 175 ? -0.855 -16.443 7.982 1.00 95.56 175 TRP A N 1
ATOM 1397 C CA . TRP A 1 175 ? -0.647 -17.362 6.864 1.00 95.56 175 TRP A CA 1
ATOM 1398 C C . TRP A 1 175 ? -1.405 -16.931 5.598 1.00 95.56 175 TRP A C 1
ATOM 1400 O O . TRP A 1 175 ? -1.012 -17.311 4.498 1.00 95.56 175 TRP A O 1
ATOM 1410 N N . LYS A 1 176 ? -2.469 -16.122 5.721 1.00 96.31 176 LYS A N 1
ATOM 1411 C CA . LYS A 1 176 ? -3.204 -15.586 4.567 1.00 96.31 176 LYS A CA 1
ATOM 1412 C C . LYS A 1 176 ? -2.342 -14.640 3.744 1.00 96.31 176 LYS A C 1
ATOM 1414 O O . LYS A 1 176 ? -2.422 -14.662 2.521 1.00 96.31 176 LYS A O 1
ATOM 1419 N N . GLU A 1 177 ? -1.521 -13.830 4.401 1.00 96.69 177 GLU A N 1
ATOM 1420 C CA . GLU A 1 177 ? -0.540 -12.961 3.761 1.00 96.69 177 GLU A CA 1
ATOM 1421 C C . GLU A 1 177 ? 0.504 -13.801 3.025 1.00 96.69 177 GLU A C 1
ATOM 1423 O O . GLU A 1 177 ? 0.787 -13.514 1.868 1.00 96.69 177 G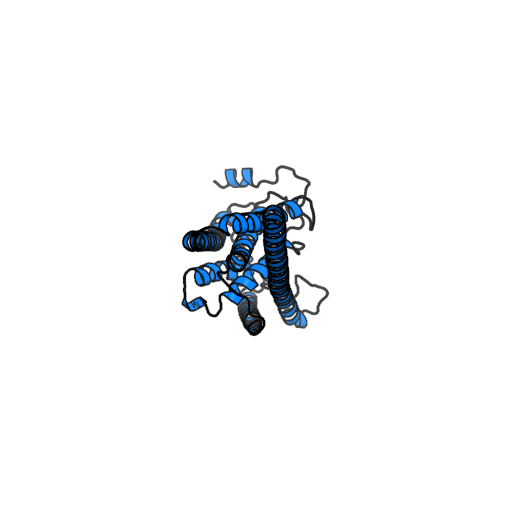LU A O 1
ATOM 1428 N N . LEU A 1 178 ? 0.997 -14.887 3.636 1.00 96.69 178 LEU A N 1
ATOM 1429 C CA . LEU A 1 178 ? 1.927 -15.806 2.972 1.00 96.69 178 LEU A CA 1
ATOM 1430 C C . LEU A 1 178 ? 1.313 -16.425 1.709 1.00 96.69 178 LEU A C 1
ATOM 1432 O O . LEU A 1 178 ? 1.935 -16.393 0.652 1.00 96.69 178 LEU A O 1
ATOM 1436 N N . ILE A 1 179 ? 0.080 -16.936 1.782 1.00 97.38 179 ILE A N 1
ATOM 1437 C CA . ILE A 1 179 ? -0.602 -17.487 0.601 1.00 97.38 179 ILE A CA 1
ATOM 1438 C C . ILE A 1 179 ? -0.800 -16.418 -0.471 1.00 97.38 179 ILE A C 1
ATOM 1440 O O . ILE A 1 179 ? -0.553 -16.684 -1.644 1.00 97.38 179 ILE A O 1
ATOM 1444 N N . ALA A 1 180 ? -1.213 -15.208 -0.094 1.00 96.44 180 ALA A N 1
ATOM 1445 C CA . ALA A 1 180 ? -1.369 -14.117 -1.048 1.00 96.44 180 ALA A CA 1
ATOM 1446 C C . ALA A 1 180 ? -0.037 -13.778 -1.739 1.00 96.44 180 ALA A C 1
ATOM 1448 O O . ALA A 1 180 ? -0.020 -13.602 -2.953 1.00 96.44 180 ALA A O 1
ATOM 1449 N N . ILE A 1 181 ? 1.081 -13.764 -1.006 1.00 96.44 181 ILE A N 1
ATOM 1450 C CA . ILE A 1 181 ? 2.426 -13.568 -1.571 1.00 96.44 181 ILE A CA 1
ATOM 1451 C C . ILE A 1 181 ? 2.787 -14.697 -2.543 1.00 96.44 181 ILE A C 1
ATOM 1453 O O . ILE A 1 181 ? 3.288 -14.416 -3.627 1.00 96.44 181 ILE A O 1
ATOM 1457 N N . LEU A 1 182 ? 2.509 -15.958 -2.201 1.00 96.56 182 LEU A N 1
ATOM 1458 C CA . LEU A 1 182 ? 2.781 -17.099 -3.084 1.00 96.56 182 LEU A CA 1
ATOM 1459 C C . LEU A 1 182 ? 1.943 -17.050 -4.370 1.00 96.56 182 LEU A C 1
ATOM 1461 O O . LEU A 1 182 ? 2.462 -17.323 -5.450 1.00 96.56 182 LEU A O 1
ATOM 1465 N N . LEU A 1 183 ? 0.672 -16.650 -4.278 1.00 96.19 183 LEU A N 1
ATOM 1466 C CA . LEU A 1 183 ? -0.180 -16.435 -5.453 1.00 96.19 183 LEU A CA 1
ATOM 1467 C C . LEU A 1 183 ? 0.345 -15.287 -6.323 1.00 96.19 183 LEU A C 1
ATOM 1469 O O . LEU A 1 183 ? 0.380 -15.413 -7.544 1.00 96.19 183 LEU A O 1
ATOM 1473 N N . MET A 1 184 ? 0.800 -14.194 -5.703 1.00 95.12 184 MET A N 1
ATOM 1474 C CA . MET A 1 184 ? 1.434 -13.084 -6.416 1.00 95.12 184 MET A CA 1
ATOM 1475 C C . MET A 1 184 ? 2.735 -13.502 -7.099 1.00 95.12 184 MET A C 1
ATOM 1477 O O . MET A 1 184 ? 2.966 -13.104 -8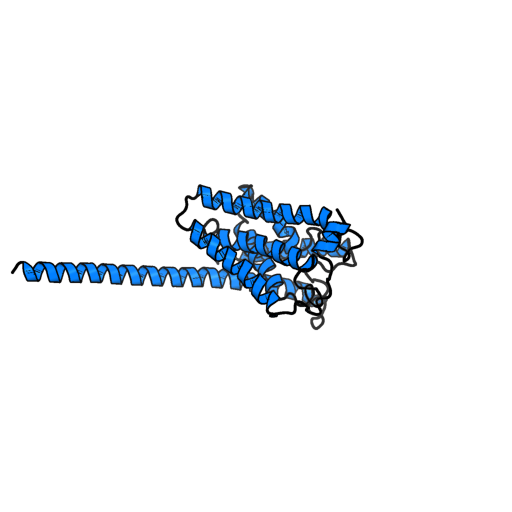.236 1.00 95.12 184 MET A O 1
ATOM 1481 N N . LEU A 1 185 ? 3.556 -14.324 -6.442 1.00 94.62 185 LEU A N 1
ATOM 1482 C CA . LEU A 1 185 ? 4.784 -14.875 -7.010 1.00 94.62 185 LEU A CA 1
ATOM 1483 C C . LEU A 1 185 ? 4.479 -15.736 -8.240 1.00 94.62 185 LEU A C 1
ATOM 1485 O O . LEU A 1 185 ? 5.108 -15.554 -9.278 1.00 94.62 185 LEU A O 1
ATOM 1489 N N . ALA A 1 186 ? 3.498 -16.638 -8.145 1.00 95.25 186 ALA A N 1
ATOM 1490 C CA . ALA A 1 186 ? 3.078 -17.470 -9.271 1.00 95.25 186 ALA A CA 1
ATOM 1491 C C . ALA A 1 186 ? 2.554 -16.620 -10.441 1.00 95.25 186 ALA A C 1
ATOM 1493 O O . ALA A 1 186 ? 2.893 -16.868 -11.597 1.00 95.25 186 ALA A O 1
ATOM 1494 N N . TRP A 1 187 ? 1.774 -15.578 -10.140 1.00 95.44 187 TRP A N 1
ATOM 1495 C CA . TRP A 1 187 ? 1.258 -14.650 -11.144 1.00 95.44 187 TRP A CA 1
ATOM 1496 C C . TRP A 1 187 ? 2.363 -13.823 -11.816 1.00 95.44 187 TRP A C 1
ATOM 1498 O O . TRP A 1 187 ? 2.375 -13.674 -13.037 1.00 95.44 187 TRP A O 1
ATOM 1508 N N . ALA A 1 188 ? 3.327 -13.330 -11.041 1.00 93.50 188 ALA A N 1
ATOM 1509 C CA . ALA A 1 188 ? 4.492 -12.618 -11.554 1.00 93.50 188 ALA A CA 1
ATOM 1510 C C . ALA A 1 188 ? 5.388 -13.528 -12.409 1.00 93.50 188 ALA A C 1
ATOM 1512 O O . ALA A 1 188 ? 5.841 -13.111 -13.472 1.00 93.50 188 ALA A O 1
ATOM 1513 N N . ALA A 1 189 ? 5.585 -14.784 -11.995 1.00 92.56 189 ALA A N 1
ATOM 1514 C CA . ALA A 1 189 ? 6.330 -15.777 -12.767 1.00 92.56 189 ALA A CA 1
ATOM 1515 C C . ALA A 1 189 ? 5.667 -16.065 -14.123 1.00 92.56 189 ALA A C 1
ATOM 1517 O O . ALA A 1 189 ? 6.365 -16.139 -15.133 1.00 92.56 189 ALA A O 1
ATOM 1518 N N . PHE A 1 190 ? 4.332 -16.158 -14.167 1.00 94.00 190 PHE A N 1
ATOM 1519 C CA . PHE A 1 190 ? 3.589 -16.244 -15.427 1.00 94.00 190 PHE A CA 1
ATOM 1520 C C . PHE A 1 190 ? 3.842 -15.018 -16.315 1.00 94.00 190 PHE A C 1
ATOM 1522 O O . PHE A 1 190 ? 4.165 -15.178 -17.490 1.00 94.00 190 PHE A O 1
ATOM 1529 N N . GLY A 1 191 ? 3.776 -13.808 -15.749 1.00 92.38 191 GLY A N 1
ATOM 1530 C CA . GLY A 1 191 ? 4.136 -12.580 -16.459 1.00 92.38 191 GLY A CA 1
ATOM 1531 C C . GLY A 1 191 ? 5.541 -12.661 -17.059 1.00 92.38 191 GLY A C 1
ATOM 1532 O O . GLY A 1 191 ? 5.692 -12.527 -18.271 1.00 92.38 191 GLY A O 1
ATOM 1533 N N . ASN A 1 192 ? 6.555 -12.948 -16.240 1.00 91.19 192 ASN A N 1
ATOM 1534 C CA . ASN A 1 192 ? 7.959 -13.020 -16.668 1.00 91.19 192 ASN A CA 1
ATOM 1535 C C . ASN A 1 192 ? 8.179 -14.072 -17.771 1.00 91.19 192 ASN A C 1
ATOM 1537 O O . ASN A 1 192 ? 8.995 -13.866 -18.664 1.00 91.19 192 ASN A O 1
ATOM 1541 N N . ALA A 1 193 ? 7.441 -15.188 -17.743 1.00 90.94 193 ALA A N 1
ATOM 1542 C CA . ALA A 1 193 ? 7.513 -16.211 -18.786 1.00 90.94 193 ALA A CA 1
ATOM 1543 C C . ALA A 1 193 ? 6.943 -15.727 -20.132 1.00 90.94 193 ALA A C 1
ATOM 1545 O O . ALA A 1 193 ? 7.485 -16.064 -21.185 1.00 90.94 193 ALA A O 1
ATOM 1546 N N . VAL A 1 194 ? 5.867 -14.933 -20.101 1.00 91.69 194 VAL A N 1
ATOM 1547 C CA . VAL A 1 194 ? 5.225 -14.373 -21.303 1.00 91.69 194 VAL A CA 1
ATOM 1548 C C . VAL A 1 194 ? 6.008 -13.176 -21.852 1.00 91.69 194 VAL A C 1
ATOM 1550 O O . VAL A 1 194 ? 6.157 -13.052 -23.065 1.00 91.69 194 VAL A O 1
ATOM 1553 N N . PHE A 1 195 ? 6.538 -12.311 -20.984 1.00 88.62 195 PHE A N 1
ATOM 1554 C CA . PHE A 1 195 ? 7.288 -11.114 -21.371 1.00 88.62 195 PHE A CA 1
ATOM 1555 C C . PHE A 1 195 ? 8.721 -11.169 -20.822 1.00 88.62 195 PHE A C 1
ATOM 1557 O O . PHE A 1 195 ? 9.057 -10.542 -19.818 1.00 88.62 195 PHE A O 1
ATOM 1564 N N . GLN A 1 196 ? 9.572 -11.917 -21.521 1.00 81.50 196 GLN A N 1
ATOM 1565 C CA . GLN A 1 196 ? 10.907 -12.339 -21.076 1.00 81.50 196 GLN A CA 1
ATOM 1566 C C . GLN A 1 196 ? 11.887 -11.203 -20.722 1.00 81.50 196 GLN A C 1
ATOM 1568 O O . GLN A 1 196 ? 12.884 -11.457 -20.051 1.00 81.50 196 GLN A O 1
ATOM 1573 N N . GLN A 1 197 ? 11.630 -9.958 -21.145 1.00 81.44 197 GLN A N 1
ATOM 1574 C CA . GLN A 1 197 ? 12.465 -8.797 -20.801 1.00 81.44 197 GLN A CA 1
ATOM 1575 C C . GLN A 1 197 ? 12.130 -8.121 -19.455 1.00 81.44 197 GLN A C 1
ATOM 1577 O O . GLN A 1 197 ? 12.785 -7.141 -19.095 1.00 81.44 197 GLN A O 1
ATOM 1582 N N . TYR A 1 198 ? 11.114 -8.589 -18.723 1.00 82.94 198 TYR A N 1
ATOM 1583 C CA . TYR A 1 198 ? 10.683 -7.984 -17.459 1.00 82.94 198 TYR A CA 1
ATOM 1584 C C . TYR A 1 198 ? 10.995 -8.880 -16.260 1.00 82.94 198 TYR A C 1
ATOM 1586 O O . TYR A 1 198 ? 10.918 -10.103 -16.338 1.00 82.94 198 TYR A O 1
ATOM 1594 N N . ASP A 1 199 ? 11.311 -8.243 -15.130 1.00 84.62 199 ASP A N 1
ATOM 1595 C CA . ASP A 1 199 ? 11.492 -8.912 -13.840 1.00 84.62 199 ASP A CA 1
ATOM 1596 C C . ASP A 1 199 ? 10.425 -8.451 -12.837 1.00 84.62 199 ASP A C 1
ATOM 1598 O O . ASP A 1 199 ? 10.687 -7.719 -11.874 1.00 84.62 199 ASP A O 1
ATOM 1602 N N . TRP A 1 200 ? 9.171 -8.834 -13.084 1.00 87.69 200 TRP A N 1
ATOM 1603 C CA . TRP A 1 200 ? 8.105 -8.591 -12.120 1.00 87.69 200 TRP A CA 1
ATOM 1604 C C . TRP A 1 200 ? 8.369 -9.362 -10.840 1.00 87.69 200 TRP A C 1
ATOM 1606 O O . TRP A 1 200 ? 8.727 -10.539 -10.852 1.00 87.69 200 TRP A O 1
ATOM 1616 N N . PHE A 1 201 ? 8.161 -8.659 -9.727 1.00 85.00 201 PHE A N 1
ATOM 1617 C CA . PHE A 1 201 ? 8.406 -9.170 -8.385 1.00 85.00 201 PHE A CA 1
ATOM 1618 C C . PHE A 1 201 ? 9.874 -9.567 -8.132 1.00 85.00 201 PHE A C 1
ATOM 1620 O O . PHE A 1 201 ? 10.152 -10.215 -7.132 1.00 85.00 201 PHE A O 1
ATOM 1627 N N . PHE A 1 202 ? 10.814 -9.123 -8.979 1.00 83.44 202 PHE A N 1
ATOM 1628 C CA . PHE A 1 202 ? 12.264 -9.262 -8.780 1.00 83.44 202 PHE A CA 1
ATOM 1629 C C . PHE A 1 202 ? 12.748 -10.716 -8.645 1.00 83.44 202 PHE A C 1
ATOM 1631 O O . PHE A 1 202 ? 13.710 -11.007 -7.935 1.00 83.44 202 PHE A O 1
ATOM 1638 N N . ILE A 1 203 ? 12.057 -11.643 -9.303 1.00 82.62 203 ILE A N 1
ATOM 1639 C CA . ILE A 1 203 ? 12.288 -13.088 -9.236 1.00 82.62 203 ILE A CA 1
ATOM 1640 C C . ILE A 1 203 ? 13.592 -13.470 -9.950 1.00 82.62 203 ILE A C 1
ATOM 1642 O O . ILE A 1 203 ? 14.214 -14.467 -9.594 1.00 82.62 203 ILE A O 1
ATOM 1646 N N . THR A 1 204 ? 14.034 -12.695 -10.943 1.00 75.44 204 THR A N 1
ATOM 1647 C CA . THR A 1 204 ? 15.206 -13.042 -11.769 1.00 75.44 204 THR A CA 1
ATOM 1648 C C . THR A 1 204 ? 16.532 -12.480 -11.251 1.00 75.44 204 THR A C 1
ATOM 1650 O O . THR A 1 204 ? 17.591 -12.857 -11.763 1.00 75.44 204 THR A O 1
ATOM 1653 N N . GLY A 1 205 ? 16.499 -11.638 -10.210 1.00 69.19 205 GLY A N 1
ATOM 1654 C CA . GLY A 1 205 ? 17.698 -11.142 -9.524 1.00 69.19 205 GLY A CA 1
ATOM 1655 C C . GLY A 1 205 ? 18.072 -9.690 -9.796 1.00 69.19 205 GLY A C 1
ATOM 1656 O O . GLY A 1 205 ? 19.145 -9.277 -9.364 1.00 69.19 205 GLY A O 1
ATOM 1657 N N . SER A 1 206 ? 17.226 -8.895 -10.463 1.00 69.50 206 SER A N 1
ATOM 1658 C CA . SER A 1 206 ? 17.573 -7.507 -10.822 1.00 69.50 206 SER A CA 1
ATOM 1659 C C . SER A 1 206 ? 17.858 -6.606 -9.611 1.00 69.50 206 SER A C 1
ATOM 1661 O O . SER A 1 206 ? 18.615 -5.647 -9.716 1.00 69.50 206 SER A O 1
ATOM 1663 N N . THR A 1 207 ? 17.248 -6.903 -8.461 1.00 70.88 207 THR A N 1
ATOM 1664 C CA . THR A 1 207 ? 17.306 -6.051 -7.258 1.00 70.88 207 THR A CA 1
ATOM 1665 C C . THR A 1 207 ? 18.429 -6.433 -6.301 1.00 70.88 207 THR A C 1
ATOM 1667 O O . THR A 1 207 ? 18.985 -5.570 -5.628 1.00 70.88 207 THR A O 1
ATOM 1670 N N . PHE A 1 208 ? 18.787 -7.716 -6.244 1.00 76.75 208 PHE A N 1
ATOM 1671 C CA . PHE A 1 208 ? 19.832 -8.226 -5.358 1.00 76.75 208 PHE A CA 1
ATOM 1672 C C . PHE A 1 208 ? 20.833 -9.054 -6.172 1.00 76.75 208 PHE A C 1
ATOM 1674 O O . PHE A 1 208 ? 20.829 -10.280 -6.084 1.00 76.75 208 PHE A O 1
ATOM 1681 N N . PRO A 1 209 ? 21.701 -8.403 -6.972 1.00 74.12 209 PRO A N 1
ATOM 1682 C CA . PRO A 1 209 ? 22.582 -9.096 -7.918 1.00 74.12 209 PRO A CA 1
ATOM 1683 C C . PRO A 1 209 ? 23.628 -9.992 -7.236 1.00 74.12 209 PRO A C 1
ATOM 1685 O O . PRO A 1 209 ? 24.205 -10.867 -7.873 1.00 74.12 209 PRO A O 1
ATOM 1688 N N . PHE A 1 210 ? 23.862 -9.793 -5.936 1.00 84.19 210 PHE A N 1
ATOM 1689 C CA . PHE A 1 210 ? 24.741 -10.621 -5.109 1.00 84.19 210 PHE A CA 1
ATOM 1690 C C . PHE A 1 210 ? 24.088 -11.935 -4.642 1.00 84.19 210 PHE A C 1
ATOM 1692 O O . PHE A 1 210 ? 24.771 -12.789 -4.080 1.00 84.19 210 PHE A O 1
ATOM 1699 N N . ILE A 1 211 ? 22.778 -12.112 -4.847 1.00 85.25 211 ILE A N 1
ATOM 1700 C CA . ILE A 1 211 ? 22.044 -13.324 -4.474 1.00 85.25 211 ILE A CA 1
ATOM 1701 C C . ILE A 1 211 ? 21.942 -14.243 -5.701 1.00 85.25 211 ILE A C 1
ATOM 1703 O O . ILE A 1 211 ? 21.536 -13.791 -6.774 1.00 85.25 211 ILE A O 1
ATOM 1707 N N . PRO A 1 212 ? 22.256 -15.547 -5.574 1.00 88.94 212 PRO A N 1
ATOM 1708 C CA . PRO A 1 212 ? 22.068 -16.499 -6.665 1.00 88.94 212 PRO A CA 1
ATOM 1709 C C . PRO A 1 212 ? 20.627 -16.493 -7.193 1.00 88.94 212 PRO A C 1
ATOM 1711 O O . PRO A 1 212 ? 19.681 -16.617 -6.417 1.00 88.94 212 PRO A O 1
ATOM 1714 N N . LYS A 1 213 ? 20.450 -16.419 -8.521 1.00 86.88 213 LYS A N 1
ATOM 1715 C CA . LYS A 1 213 ? 19.124 -16.296 -9.166 1.00 86.88 213 LYS A CA 1
ATOM 1716 C C . LYS A 1 213 ? 18.111 -17.352 -8.710 1.00 86.88 213 LYS A C 1
ATOM 1718 O O . LYS A 1 213 ? 16.941 -17.044 -8.534 1.00 86.88 213 LYS A O 1
ATOM 1723 N N . TRP A 1 214 ? 18.554 -18.584 -8.470 1.00 88.19 214 TRP A N 1
ATOM 1724 C CA . TRP A 1 214 ? 17.681 -19.675 -8.023 1.00 88.19 214 TRP A CA 1
ATOM 1725 C C . TRP A 1 214 ? 17.136 -19.487 -6.591 1.00 88.19 214 TRP A C 1
ATOM 1727 O O . TRP A 1 214 ? 16.099 -20.055 -6.260 1.00 88.19 214 TRP A O 1
ATOM 1737 N N . LEU A 1 215 ? 17.786 -18.666 -5.755 1.00 90.56 215 LEU A N 1
ATOM 1738 C CA . LEU A 1 215 ? 17.327 -18.306 -4.405 1.00 90.56 215 LEU A CA 1
ATOM 1739 C C . LEU A 1 215 ? 16.400 -17.085 -4.386 1.00 90.56 215 LEU A C 1
ATOM 1741 O O . LEU A 1 215 ? 15.683 -16.879 -3.405 1.00 90.56 215 LEU A O 1
ATOM 1745 N N . MET A 1 216 ? 16.381 -16.282 -5.451 1.00 89.50 216 MET A N 1
ATOM 1746 C CA . MET A 1 216 ? 15.619 -15.030 -5.512 1.00 89.50 216 MET A CA 1
ATOM 1747 C C . MET A 1 216 ? 14.122 -15.172 -5.202 1.00 89.50 216 MET A C 1
ATOM 1749 O O . MET A 1 216 ? 13.634 -14.363 -4.411 1.00 89.50 216 MET A O 1
ATOM 1753 N N . PRO A 1 217 ? 13.386 -16.189 -5.704 1.00 90.44 217 PRO A N 1
ATOM 1754 C CA . PRO A 1 217 ? 11.977 -16.358 -5.344 1.00 90.44 217 PRO A CA 1
ATOM 1755 C C . PRO A 1 217 ? 11.771 -16.477 -3.826 1.00 90.44 217 PRO A C 1
ATOM 1757 O O . PRO A 1 217 ? 10.863 -15.865 -3.266 1.00 90.44 217 PRO A O 1
ATOM 1760 N N . ILE A 1 218 ? 12.646 -17.226 -3.147 1.00 92.25 218 ILE A N 1
ATOM 1761 C CA . ILE A 1 218 ? 12.587 -17.438 -1.695 1.00 92.25 218 ILE A CA 1
ATOM 1762 C C . ILE A 1 218 ? 12.893 -16.131 -0.966 1.00 92.25 218 ILE A C 1
ATOM 1764 O O . ILE A 1 218 ? 12.180 -15.767 -0.031 1.00 92.25 218 ILE A O 1
ATOM 1768 N N . VAL A 1 219 ? 13.922 -15.406 -1.411 1.00 90.75 219 VAL A N 1
ATOM 1769 C CA . VAL A 1 219 ? 14.316 -14.125 -0.813 1.00 90.75 219 VAL A CA 1
ATOM 1770 C C . VAL A 1 219 ? 13.199 -13.100 -0.934 1.00 90.75 219 VAL A C 1
ATOM 1772 O O . VAL A 1 219 ? 12.847 -12.488 0.067 1.00 90.75 219 VAL A O 1
ATOM 1775 N N . VAL A 1 220 ? 12.588 -12.950 -2.110 1.00 89.44 220 VAL A N 1
ATOM 1776 C CA . VAL A 1 220 ? 11.480 -12.005 -2.310 1.00 89.44 220 VAL A CA 1
ATOM 1777 C C . VAL A 1 220 ? 10.302 -12.352 -1.402 1.00 89.44 220 VAL A C 1
ATOM 1779 O O . VAL A 1 220 ? 9.782 -11.468 -0.718 1.00 89.44 220 VAL A O 1
ATOM 1782 N N . VAL A 1 221 ? 9.905 -13.628 -1.334 1.00 93.44 221 VAL A N 1
ATOM 1783 C CA . VAL A 1 221 ? 8.831 -14.076 -0.429 1.00 93.44 221 VAL A CA 1
ATOM 1784 C C . VAL A 1 221 ? 9.177 -13.740 1.020 1.00 93.44 221 VAL A C 1
ATOM 1786 O O . VAL A 1 221 ? 8.351 -13.155 1.721 1.00 93.44 221 VAL A O 1
ATOM 1789 N N . ALA A 1 222 ? 10.398 -14.054 1.459 1.00 93.12 222 ALA A N 1
ATOM 1790 C CA . ALA A 1 222 ? 10.861 -13.777 2.814 1.00 93.12 222 ALA A CA 1
ATOM 1791 C C . ALA A 1 222 ? 10.905 -12.272 3.118 1.00 93.12 222 ALA A C 1
ATOM 1793 O O . ALA A 1 222 ? 10.476 -11.859 4.193 1.00 93.12 222 ALA A O 1
ATOM 1794 N N . SER A 1 223 ? 11.363 -11.440 2.178 1.00 90.44 223 SER A N 1
ATOM 1795 C CA . SER A 1 223 ? 11.410 -9.984 2.329 1.00 90.44 223 SER A CA 1
ATOM 1796 C C . SER A 1 223 ? 10.011 -9.386 2.441 1.00 90.44 223 SER A C 1
ATOM 1798 O O . SER A 1 223 ? 9.732 -8.666 3.399 1.00 90.44 223 SER A O 1
ATOM 1800 N N . VAL A 1 224 ? 9.104 -9.713 1.515 1.00 93.00 224 VAL A N 1
ATOM 1801 C CA . VAL A 1 224 ? 7.728 -9.187 1.531 1.00 93.00 224 VAL A CA 1
ATOM 1802 C C . VAL A 1 224 ? 6.992 -9.663 2.785 1.00 93.00 224 VAL A C 1
ATOM 1804 O O . VAL A 1 224 ? 6.361 -8.858 3.473 1.00 93.00 224 VAL A O 1
ATOM 1807 N N . PHE A 1 225 ? 7.126 -10.943 3.145 1.00 95.81 225 PHE A N 1
ATOM 1808 C CA . PHE A 1 225 ? 6.528 -11.486 4.364 1.00 95.81 225 PHE A CA 1
ATOM 1809 C C . PHE A 1 225 ? 7.135 -10.869 5.633 1.00 95.81 225 PHE A C 1
ATOM 1811 O O . PHE A 1 225 ? 6.411 -10.566 6.581 1.00 95.81 225 PHE A O 1
ATOM 1818 N N . GLY A 1 226 ? 8.442 -10.597 5.637 1.00 95.19 226 GLY A N 1
ATOM 1819 C CA . GLY A 1 226 ? 9.127 -9.852 6.693 1.00 95.19 226 GLY A CA 1
ATOM 1820 C C . GLY A 1 226 ? 8.532 -8.459 6.898 1.00 95.19 226 GLY A C 1
ATOM 1821 O O . GLY A 1 226 ? 8.246 -8.069 8.029 1.00 95.19 226 GLY A O 1
ATOM 1822 N N . VAL A 1 227 ? 8.237 -7.731 5.817 1.00 94.50 227 VAL A N 1
ATOM 1823 C CA . VAL A 1 227 ? 7.546 -6.433 5.908 1.00 94.50 227 VAL A CA 1
ATOM 1824 C C . VAL A 1 227 ? 6.114 -6.602 6.431 1.00 94.50 227 VAL A C 1
ATOM 1826 O O . VAL A 1 227 ? 5.671 -5.799 7.254 1.00 94.50 227 VAL A O 1
ATOM 1829 N N . CYS A 1 228 ? 5.393 -7.663 6.049 1.00 96.56 228 CYS A N 1
ATOM 1830 C CA . CYS A 1 228 ? 4.095 -7.975 6.658 1.00 96.56 228 CYS A CA 1
ATOM 1831 C C . CYS A 1 228 ? 4.218 -8.185 8.178 1.00 96.56 228 CYS A C 1
ATOM 1833 O O . CYS A 1 228 ? 3.422 -7.624 8.933 1.00 96.56 228 CYS A O 1
ATOM 1835 N N . LEU A 1 229 ? 5.231 -8.921 8.647 1.00 96.75 229 LEU A N 1
ATOM 1836 C CA . LEU A 1 229 ? 5.499 -9.101 10.079 1.00 96.75 229 LEU A CA 1
ATOM 1837 C C . LEU A 1 229 ? 5.764 -7.766 10.783 1.00 96.75 229 LEU A C 1
ATOM 1839 O O . LEU A 1 229 ? 5.245 -7.549 11.879 1.00 96.75 229 LEU A O 1
ATOM 1843 N N . VAL A 1 230 ? 6.492 -6.843 10.147 1.00 95.50 230 VAL A N 1
ATOM 1844 C CA . VAL A 1 230 ? 6.698 -5.479 10.666 1.00 95.50 230 VAL A CA 1
ATOM 1845 C C . VAL A 1 230 ? 5.368 -4.730 10.790 1.00 95.50 230 VAL A C 1
ATOM 1847 O O . VAL A 1 230 ? 5.093 -4.156 11.844 1.00 95.50 230 VAL A O 1
ATOM 1850 N N . VAL A 1 231 ? 4.499 -4.778 9.772 1.00 96.38 231 VAL A N 1
ATOM 1851 C CA . VAL A 1 231 ? 3.158 -4.157 9.819 1.00 96.38 231 VAL A CA 1
ATOM 1852 C C . VAL A 1 231 ? 2.332 -4.720 10.979 1.00 96.38 231 VAL A C 1
ATOM 1854 O O . VAL A 1 231 ? 1.748 -3.957 11.755 1.00 96.38 231 VAL A O 1
ATOM 1857 N N . TYR A 1 232 ? 2.315 -6.044 11.146 1.00 97.12 232 TYR A N 1
ATOM 1858 C CA . TYR A 1 232 ? 1.651 -6.702 12.272 1.00 97.12 232 TYR A CA 1
ATOM 1859 C C . TYR A 1 232 ? 2.257 -6.265 13.617 1.00 97.12 232 TYR A C 1
ATOM 1861 O O . TYR A 1 232 ? 1.520 -5.900 14.537 1.00 97.12 232 TYR A O 1
ATOM 1869 N N . GLY A 1 233 ? 3.586 -6.232 13.731 1.00 96.88 233 GLY A N 1
ATOM 1870 C CA . GLY A 1 233 ? 4.302 -5.783 14.926 1.00 96.88 233 GLY A CA 1
ATOM 1871 C C . GLY A 1 233 ? 3.928 -4.356 15.330 1.00 96.88 233 GLY A C 1
ATOM 1872 O O . GLY A 1 233 ? 3.525 -4.123 16.472 1.00 96.88 233 GLY A O 1
ATOM 1873 N N . LEU A 1 234 ? 3.955 -3.415 14.381 1.00 95.50 234 LEU A N 1
ATOM 1874 C CA . LEU A 1 234 ? 3.543 -2.023 14.598 1.00 95.50 234 LEU A CA 1
ATOM 1875 C C . LEU A 1 234 ? 2.065 -1.922 15.006 1.00 95.50 234 LEU A C 1
ATOM 1877 O O . LEU A 1 234 ? 1.713 -1.174 15.924 1.00 95.50 234 LEU A O 1
ATOM 1881 N N . TYR A 1 235 ? 1.186 -2.709 14.385 1.00 96.50 235 TYR A N 1
ATOM 1882 C CA . TYR A 1 235 ? -0.235 -2.753 14.735 1.00 96.50 235 TYR A CA 1
ATOM 1883 C C . TYR A 1 235 ? -0.477 -3.207 16.185 1.00 96.50 235 TYR A C 1
ATOM 1885 O O . TYR A 1 235 ? -1.271 -2.604 16.913 1.00 96.50 235 TYR A O 1
ATOM 1893 N N . TYR A 1 236 ? 0.215 -4.250 16.647 1.00 96.62 236 TYR A N 1
ATOM 1894 C CA . TYR A 1 236 ? 0.074 -4.723 18.028 1.00 96.62 236 TYR A CA 1
ATOM 1895 C C . TYR A 1 236 ? 0.791 -3.827 19.042 1.00 96.62 236 TYR A C 1
ATOM 1897 O O . TYR A 1 236 ? 0.265 -3.617 20.142 1.00 96.62 236 TYR A O 1
ATOM 1905 N N . ALA A 1 237 ? 1.933 -3.240 18.680 1.00 96.19 237 ALA A N 1
ATOM 1906 C CA . ALA A 1 237 ? 2.635 -2.267 19.512 1.00 96.19 237 ALA A CA 1
ATOM 1907 C C . ALA A 1 237 ? 1.760 -1.031 19.770 1.00 96.19 237 ALA A C 1
ATOM 1909 O O . ALA A 1 237 ? 1.522 -0.670 20.925 1.00 96.19 237 ALA A O 1
ATOM 1910 N N . THR A 1 238 ? 1.183 -0.440 18.718 1.00 93.69 238 THR A N 1
ATOM 1911 C CA . THR A 1 238 ? 0.290 0.729 18.834 1.00 93.69 238 THR A CA 1
ATOM 1912 C C . THR A 1 238 ? -0.951 0.427 19.672 1.00 93.69 238 THR A C 1
ATOM 1914 O O . THR A 1 238 ? -1.310 1.220 20.546 1.00 93.69 238 THR A O 1
ATOM 1917 N N . LYS A 1 239 ? -1.574 -0.747 19.503 1.00 92.56 239 LYS A N 1
ATOM 1918 C CA . LYS A 1 239 ? -2.677 -1.197 20.372 1.00 92.56 239 LYS A CA 1
ATOM 1919 C C . LYS A 1 239 ? -2.267 -1.329 21.834 1.00 92.56 239 LYS A C 1
ATOM 1921 O O . LYS A 1 239 ? -3.016 -0.911 22.717 1.00 92.56 239 LYS A O 1
ATOM 1926 N N . THR A 1 240 ? -1.097 -1.905 22.093 1.00 94.44 240 THR A N 1
ATOM 1927 C CA . THR A 1 240 ? -0.580 -2.104 23.453 1.00 94.44 240 THR A CA 1
ATOM 1928 C C . THR A 1 240 ? -0.325 -0.765 24.138 1.00 94.44 240 THR A C 1
ATOM 1930 O O . THR A 1 240 ? -0.762 -0.561 25.272 1.00 94.44 240 THR A O 1
ATOM 1933 N N . VAL A 1 241 ? 0.307 0.178 23.434 1.00 94.00 241 VAL A N 1
ATOM 1934 C CA . VAL A 1 241 ? 0.532 1.548 23.918 1.00 94.00 241 VAL A CA 1
ATOM 1935 C C . VAL A 1 241 ? -0.801 2.252 24.182 1.00 94.00 241 VAL A C 1
ATOM 1937 O O . VAL A 1 241 ? -1.009 2.781 25.273 1.00 94.00 241 VAL A O 1
ATOM 1940 N N . ALA A 1 242 ? -1.747 2.192 23.241 1.00 90.69 242 ALA A N 1
ATOM 1941 C CA . ALA A 1 242 ? -3.064 2.806 23.402 1.00 90.69 242 ALA A CA 1
ATOM 1942 C C . ALA A 1 242 ? -3.842 2.238 24.601 1.00 90.69 242 ALA A C 1
ATOM 1944 O O . ALA A 1 242 ? -4.515 2.993 25.306 1.00 90.69 242 ALA A O 1
ATOM 1945 N N . ARG A 1 243 ? -3.740 0.927 24.865 1.00 91.62 243 ARG A N 1
ATOM 1946 C CA . ARG A 1 243 ? -4.338 0.290 26.048 1.00 91.62 243 ARG A CA 1
ATOM 1947 C C . ARG A 1 243 ? -3.715 0.823 27.339 1.00 91.62 243 ARG A C 1
ATOM 1949 O O . ARG A 1 243 ? -4.453 1.304 28.194 1.00 91.62 243 ARG A O 1
ATOM 1956 N N . LYS A 1 244 ? -2.380 0.833 27.434 1.00 92.88 244 LYS A N 1
ATOM 1957 C CA . LYS A 1 244 ? -1.655 1.355 28.608 1.00 92.88 244 LYS A CA 1
ATOM 1958 C C . LYS A 1 244 ? -1.999 2.821 28.899 1.00 92.88 244 LYS A C 1
ATOM 1960 O O . LYS A 1 244 ? -2.173 3.194 30.054 1.00 92.88 244 LYS A O 1
ATOM 1965 N N . ILE A 1 245 ? -2.136 3.656 27.864 1.00 91.44 245 ILE A N 1
ATOM 1966 C CA . ILE A 1 245 ? -2.534 5.067 28.017 1.00 91.44 245 ILE A CA 1
ATOM 1967 C C . ILE A 1 245 ? -3.958 5.180 28.580 1.00 91.44 245 ILE A C 1
ATOM 1969 O O . ILE A 1 245 ? -4.196 5.975 29.490 1.00 91.44 245 ILE A O 1
ATOM 1973 N N . LYS A 1 246 ? -4.907 4.380 28.076 1.00 90.31 246 LYS A N 1
ATOM 1974 C CA . LYS A 1 246 ? -6.291 4.374 28.582 1.00 90.31 246 LYS A CA 1
ATOM 1975 C C . LYS A 1 246 ? -6.377 3.910 30.036 1.00 90.31 246 LYS A C 1
ATOM 1977 O O . LYS A 1 246 ? -7.105 4.520 30.811 1.00 90.31 246 LYS A O 1
ATOM 1982 N N . GLU A 1 247 ? -5.632 2.870 30.403 1.00 91.25 247 GLU A N 1
ATOM 1983 C CA . GLU A 1 247 ? -5.562 2.364 31.781 1.00 91.25 247 GLU A CA 1
ATOM 1984 C C . GLU A 1 247 ? -5.003 3.428 32.733 1.00 91.25 247 GLU A C 1
ATOM 1986 O O . GLU A 1 247 ? -5.646 3.743 33.733 1.00 91.25 247 GLU A O 1
ATOM 1991 N N . LYS A 1 248 ? -3.879 4.070 32.377 1.00 90.31 248 LYS A N 1
ATOM 1992 C CA . LYS A 1 248 ? -3.312 5.181 33.161 1.00 90.31 248 LYS A CA 1
ATOM 1993 C C . LYS A 1 248 ? -4.296 6.338 33.331 1.00 90.31 248 LYS A C 1
ATOM 1995 O O . LYS A 1 248 ? -4.425 6.869 34.432 1.00 90.31 248 LYS A O 1
ATOM 2000 N N . LYS A 1 249 ? -5.015 6.712 32.266 1.00 89.88 249 LYS A N 1
ATOM 2001 C CA . LYS A 1 249 ? -6.025 7.776 32.328 1.00 89.88 249 LYS A CA 1
ATOM 2002 C C . LYS A 1 249 ? -7.168 7.410 33.281 1.00 89.88 249 LYS A C 1
ATOM 2004 O O . LYS A 1 249 ? -7.513 8.217 34.132 1.00 89.88 249 LYS A O 1
ATOM 2009 N N . LYS A 1 250 ? -7.682 6.177 33.207 1.00 89.69 250 LYS A N 1
ATOM 2010 C CA . LYS A 1 250 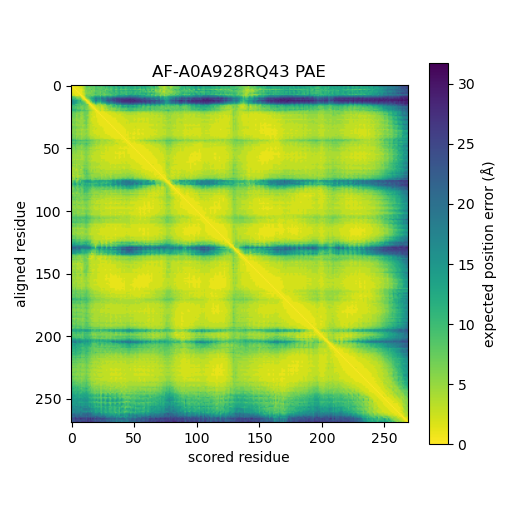? -8.747 5.689 34.100 1.00 89.69 250 LYS A CA 1
ATOM 2011 C C . LYS A 1 250 ? -8.334 5.732 35.576 1.00 89.69 250 LYS A C 1
ATOM 2013 O O . LYS A 1 250 ? -9.131 6.146 36.415 1.00 89.69 250 LYS A O 1
ATOM 2018 N N . VAL A 1 251 ? -7.100 5.328 35.894 1.00 90.50 251 VAL A N 1
ATOM 2019 C CA . VAL A 1 251 ? -6.561 5.397 37.266 1.00 90.50 251 VAL A CA 1
ATOM 2020 C C . VAL A 1 251 ? -6.448 6.849 37.731 1.00 90.50 251 VAL A C 1
ATOM 2022 O O . VAL A 1 251 ? -6.923 7.175 38.814 1.00 90.50 251 VAL A O 1
ATOM 2025 N N . SER A 1 252 ? -5.895 7.735 36.896 1.00 90.56 252 SER A N 1
ATOM 2026 C CA . SER A 1 252 ? -5.778 9.165 37.214 1.00 90.56 252 SER A CA 1
ATOM 2027 C C . SER A 1 252 ? -7.139 9.827 37.455 1.00 90.56 252 SER A C 1
ATOM 2029 O O . SER A 1 252 ? -7.296 10.551 38.436 1.00 90.56 252 SER A O 1
ATOM 2031 N N . ASP A 1 253 ? -8.135 9.539 36.613 1.00 91.25 253 ASP A N 1
ATOM 2032 C CA . ASP A 1 253 ? -9.495 10.066 36.763 1.00 91.25 253 ASP A CA 1
ATOM 2033 C C . ASP A 1 253 ? -10.152 9.547 38.058 1.00 91.25 253 ASP A C 1
ATOM 2035 O O . ASP A 1 253 ? -10.784 10.314 38.781 1.00 91.25 253 ASP A O 1
ATOM 2039 N N . SER A 1 254 ? -9.924 8.276 38.413 1.00 90.81 254 SER A N 1
ATOM 2040 C CA . SER A 1 254 ? -10.424 7.687 39.668 1.00 90.81 254 SER A CA 1
ATOM 2041 C C . SER A 1 254 ? -9.784 8.333 40.904 1.00 90.81 254 SER A C 1
ATOM 2043 O O . SER A 1 254 ? -10.482 8.640 41.867 1.00 90.81 254 SER A O 1
ATOM 2045 N N . MET A 1 255 ? -8.473 8.607 40.874 1.00 88.19 255 MET A N 1
ATOM 2046 C CA . MET A 1 255 ? -7.776 9.293 41.973 1.00 88.19 255 MET A CA 1
ATOM 2047 C C . MET A 1 255 ? -8.277 10.727 42.173 1.00 88.19 255 MET A C 1
ATOM 2049 O O . MET A 1 255 ? -8.440 11.152 43.314 1.00 88.19 255 MET A O 1
ATOM 2053 N N . LYS A 1 256 ? -8.567 11.459 41.089 1.00 90.50 256 LYS A N 1
ATOM 2054 C CA . LYS A 1 256 ? -9.142 12.813 41.173 1.00 90.50 256 LYS A CA 1
ATOM 2055 C C . LYS A 1 256 ? -10.522 12.815 41.826 1.00 90.50 256 LYS A C 1
ATOM 2057 O O . LYS A 1 256 ? -10.808 13.700 42.624 1.00 90.50 256 LYS A O 1
ATOM 2062 N N . ILE A 1 257 ? -11.360 11.822 41.514 1.00 89.94 257 ILE A N 1
ATOM 2063 C CA . ILE A 1 257 ? -12.679 11.666 42.144 1.00 89.94 257 ILE A CA 1
ATOM 2064 C C . ILE A 1 257 ? -12.517 11.414 43.647 1.00 89.94 257 ILE A C 1
ATOM 2066 O O . ILE A 1 257 ? -13.146 12.104 44.441 1.00 89.94 257 ILE A O 1
ATOM 2070 N N . ILE A 1 258 ? -11.629 10.495 44.043 1.00 88.88 258 ILE A N 1
ATOM 2071 C CA . ILE A 1 258 ? -11.367 10.193 45.461 1.00 88.88 258 ILE A CA 1
ATOM 2072 C C . ILE A 1 258 ? -10.850 11.432 46.205 1.00 88.88 258 ILE A C 1
ATOM 2074 O O . ILE A 1 258 ? -11.329 11.739 47.291 1.00 88.88 258 ILE A O 1
ATOM 2078 N N . GLN A 1 259 ? -9.903 12.175 45.623 1.00 88.88 259 GLN A N 1
ATOM 2079 C CA . GLN A 1 259 ? -9.377 13.400 46.234 1.00 88.88 259 GLN A CA 1
ATOM 2080 C C . GLN A 1 259 ? -10.453 14.469 46.421 1.00 88.88 259 GLN A C 1
ATOM 2082 O O . GLN A 1 259 ? -10.464 15.120 47.462 1.00 88.88 259 GLN A O 1
ATOM 2087 N N . LYS A 1 260 ? -11.358 14.622 45.447 1.00 89.12 260 LYS A N 1
ATOM 2088 C CA . LYS A 1 260 ? -12.483 15.553 45.547 1.00 89.12 260 LYS A CA 1
ATOM 2089 C C . LYS A 1 260 ? -13.431 15.162 46.685 1.00 89.12 260 LYS A C 1
ATOM 2091 O O . LYS A 1 260 ? -13.723 16.000 47.525 1.00 89.12 260 LYS A O 1
ATOM 2096 N N . VAL A 1 261 ? -13.815 13.885 46.774 1.00 86.69 261 VAL A N 1
ATOM 2097 C CA . VAL A 1 261 ? -14.661 13.375 47.872 1.00 86.69 261 VAL A CA 1
ATOM 2098 C C . VAL A 1 261 ? -14.010 13.628 49.239 1.00 86.69 261 VAL A C 1
ATOM 2100 O O . VAL A 1 261 ? -14.646 14.163 50.137 1.00 86.69 261 VAL A O 1
ATOM 2103 N N . LEU A 1 262 ? -12.710 13.343 49.381 1.00 85.94 262 LEU A N 1
ATOM 2104 C CA . LEU A 1 262 ? -11.968 13.581 50.629 1.00 85.94 262 LEU A CA 1
ATOM 2105 C C . LEU A 1 262 ? -11.757 15.068 50.967 1.00 85.94 262 LEU A C 1
ATOM 2107 O O . LEU A 1 262 ? -11.377 15.395 52.094 1.00 85.94 262 LEU A O 1
ATOM 2111 N N . GLN A 1 263 ? -11.881 15.972 49.997 1.00 83.69 263 GLN A N 1
ATOM 2112 C CA . GLN A 1 263 ? -11.864 17.414 50.243 1.00 83.69 263 GLN A CA 1
ATOM 2113 C C . GLN A 1 263 ? -13.247 17.890 50.683 1.00 83.69 263 GLN A C 1
ATOM 2115 O O . GLN A 1 263 ? -13.333 18.560 51.705 1.00 83.69 263 GLN A O 1
ATOM 2120 N N . ASP A 1 264 ? -14.306 17.474 49.988 1.00 82.88 264 ASP A N 1
ATOM 2121 C CA . ASP A 1 264 ? -15.690 17.851 50.299 1.00 82.88 264 ASP A CA 1
ATOM 2122 C C . ASP A 1 264 ? -16.110 17.363 51.706 1.00 82.88 264 ASP A C 1
ATOM 2124 O O . ASP A 1 264 ? -16.659 18.140 52.487 1.00 82.88 264 ASP A O 1
ATOM 2128 N N . ASP A 1 265 ? -15.733 16.139 52.104 1.00 72.19 265 ASP A N 1
ATOM 2129 C CA . ASP A 1 265 ? -15.997 15.600 53.454 1.00 72.19 265 ASP A CA 1
ATOM 2130 C C . ASP A 1 265 ? -15.261 16.353 54.577 1.00 72.19 265 ASP A C 1
ATOM 2132 O O . ASP A 1 265 ? -15.685 16.324 55.735 1.00 72.19 265 ASP A O 1
ATOM 2136 N N . ARG A 1 266 ? -14.147 17.028 54.261 1.00 69.69 266 ARG A N 1
ATOM 2137 C CA . ARG A 1 266 ? -13.383 17.831 55.231 1.00 69.69 266 ARG A CA 1
ATOM 2138 C C . ARG A 1 266 ? -13.962 19.223 55.459 1.00 69.69 266 ARG A C 1
ATOM 2140 O O . ARG A 1 266 ? -13.616 19.826 56.464 1.00 69.69 266 ARG A O 1
ATOM 2147 N N . PHE A 1 267 ? -14.816 19.719 54.565 1.00 59.41 267 PHE A N 1
ATOM 2148 C CA . PHE A 1 267 ? -15.531 20.989 54.746 1.00 59.41 267 PHE A CA 1
ATOM 2149 C C . PHE A 1 267 ? -16.919 20.808 55.381 1.00 59.41 267 PHE A C 1
ATOM 2151 O O . PHE A 1 267 ? -17.548 21.794 55.754 1.00 59.41 267 PHE A O 1
ATOM 2158 N N . ALA A 1 268 ? -17.397 19.566 55.506 1.00 57.72 268 ALA A N 1
ATOM 2159 C CA . ALA A 1 268 ? -18.673 19.225 56.135 1.00 57.72 268 ALA A CA 1
ATOM 2160 C C . ALA A 1 268 ? -18.566 18.896 57.643 1.00 57.72 268 ALA A C 1
ATOM 2162 O O . ALA A 1 268 ? -19.583 18.588 58.265 1.00 57.72 268 ALA A O 1
ATOM 2163 N N . ARG A 1 269 ? -17.358 18.934 58.223 1.00 55.78 269 ARG A N 1
ATOM 2164 C CA . ARG A 1 269 ? -17.084 18.776 59.662 1.00 55.78 269 ARG A CA 1
ATOM 2165 C C . ARG A 1 269 ? -16.453 20.042 60.213 1.00 55.78 269 ARG A C 1
ATOM 2167 O O . ARG A 1 269 ? -16.768 20.366 61.375 1.00 55.78 269 ARG A O 1
#

Secondary structure (DSSP, 8-state):
-HHHHHHHHS--S------TT-HHHHHHHIIIIIHHHHHHHHHTTS-HHHHHHHHHHHHHHHHHHHHHHHHHGGGSTT-SS--GGGSTTSHHHHHHHHHHHHHH-GGGGGGHHHHHHHHHHHHHHHHH--TTTTTT--TTSHHHHHHHHHHHHHHHHHHHHHHTTSS---GGGTHHHHHHHHHHHHHHHHHHHHSTT--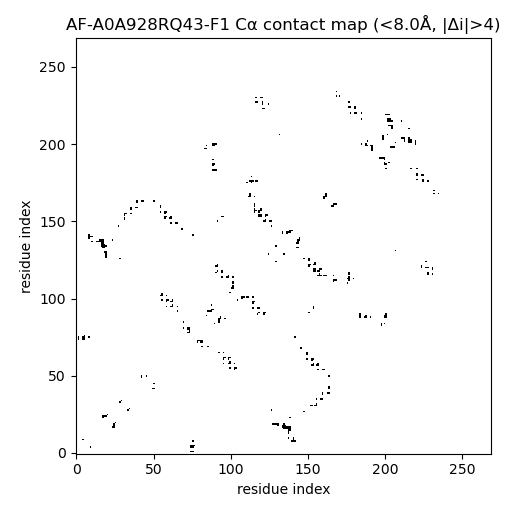GGGTTSSS-TTS-GGGHHHHHHHHHHHHHHHHHHHHHHHHHHHHHHHHHHHHHHHHHHHHHHHHHHHH--

Mean predicted aligned error: 6.32 Å

pLDDT: mean 88.36, std 10.82, range [48.16, 98.44]

Radius of gyration: 22.82 Å; Cα contacts (8 Å, |Δi|>4): 258; chains: 1; bounding box: 45×42×86 Å